Protein AF-A0A942MDD8-F1 (afdb_monomer_lite)

Secondary structure (DSSP, 8-state):
---GGG--HHHHHT--HHHHHHHHHHHHHHTTPPPPPPPPPPPP-------EEEEEETTEEESSHHHHHHHHHHHHHS--EEEESSSTT-EEEE--TT-TTS---EEEEE--HHHHHHHHHHHHHHHHHHHHHHHHHHHHHHHHHHHHHHHHHHHHHHHHHHHHHHHHHHHHHHHHHHHHHTTT-HHHHHHHHHHH-TTHHHH-HHHHHHHSTT----TTS---

Structure (mmCIF, N/CA/C/O backbone):
data_AF-A0A942MDD8-F1
#
_entry.id   AF-A0A942MDD8-F1
#
loop_
_atom_site.group_PDB
_atom_site.id
_atom_site.type_symbol
_atom_site.label_atom_id
_atom_site.label_alt_id
_atom_site.label_comp_id
_atom_site.label_asym_id
_atom_site.label_entity_id
_atom_site.label_seq_id
_atom_site.pdbx_PDB_ins_code
_atom_site.Cartn_x
_atom_site.Cartn_y
_atom_site.Cartn_z
_atom_site.occupancy
_atom_site.B_iso_or_equiv
_atom_site.auth_seq_id
_atom_site.auth_comp_id
_atom_site.auth_asym_id
_atom_site.auth_atom_id
_atom_site.pdbx_PDB_model_num
ATOM 1 N N . MET A 1 1 ? -20.076 13.898 11.721 1.00 86.38 1 MET A N 1
ATOM 2 C CA . MET A 1 1 ? -19.622 12.716 12.476 1.00 86.38 1 MET A CA 1
ATOM 3 C C . MET A 1 1 ? -18.801 13.223 13.649 1.00 86.38 1 MET A C 1
ATOM 5 O O . MET A 1 1 ? -18.149 14.246 13.471 1.00 86.38 1 MET A O 1
ATOM 9 N N . LYS A 1 2 ? -18.928 12.611 14.831 1.00 93.81 2 LYS A N 1
ATOM 10 C CA . LYS A 1 2 ? -18.093 12.948 15.994 1.00 93.81 2 LYS A CA 1
ATOM 11 C C . LYS A 1 2 ? -16.679 12.406 15.790 1.00 93.81 2 LYS A C 1
ATOM 13 O O . LYS A 1 2 ? -16.510 11.475 15.003 1.00 93.81 2 LYS A O 1
ATOM 18 N N . ARG A 1 3 ? -15.701 12.978 16.486 1.00 96.19 3 ARG A N 1
ATOM 19 C CA . ARG A 1 3 ? -14.363 12.382 16.590 1.00 96.19 3 ARG A CA 1
ATOM 20 C C . ARG A 1 3 ? -14.392 11.152 17.493 1.00 96.19 3 ARG A C 1
ATOM 22 O O . ARG A 1 3 ? -15.289 11.034 18.327 1.00 96.19 3 ARG A O 1
ATOM 29 N N . ILE A 1 4 ? -13.432 10.240 17.340 1.00 95.56 4 ILE A N 1
ATOM 30 C CA . ILE A 1 4 ? -13.425 8.977 18.105 1.00 95.56 4 ILE A CA 1
ATOM 31 C C . ILE A 1 4 ? -13.339 9.224 19.623 1.00 95.56 4 ILE A C 1
ATOM 33 O O . ILE A 1 4 ? -13.970 8.512 20.395 1.00 95.56 4 ILE A O 1
ATOM 37 N N . ASP A 1 5 ? -12.635 10.278 20.049 1.00 93.56 5 ASP A N 1
ATOM 38 C CA . ASP A 1 5 ? -12.483 10.689 21.454 1.00 93.56 5 ASP A CA 1
ATOM 39 C C . ASP A 1 5 ? -13.740 11.355 22.048 1.00 93.56 5 ASP A C 1
ATOM 41 O O . ASP A 1 5 ? -13.850 11.513 23.264 1.00 93.56 5 ASP A O 1
ATOM 45 N N . GLU A 1 6 ? -14.705 11.721 21.205 1.00 95.81 6 GLU A N 1
ATOM 46 C CA . GLU A 1 6 ? -15.988 12.321 21.588 1.00 95.81 6 GLU A CA 1
ATOM 47 C C . GLU A 1 6 ? -17.141 11.302 21.598 1.00 95.81 6 GLU A C 1
ATOM 49 O O . GLU A 1 6 ? -18.265 11.634 21.998 1.00 95.81 6 GLU A O 1
ATOM 54 N N . MET A 1 7 ? -16.896 10.085 21.107 1.00 96.81 7 MET A N 1
ATOM 55 C CA . MET A 1 7 ? -17.890 9.019 21.037 1.00 96.81 7 MET A CA 1
ATOM 56 C C . MET A 1 7 ? -17.922 8.224 22.340 1.00 96.81 7 MET A C 1
ATOM 58 O O . MET A 1 7 ? -16.893 7.912 22.935 1.00 96.81 7 MET A O 1
ATOM 62 N N . ASN A 1 8 ? -19.124 7.866 22.786 1.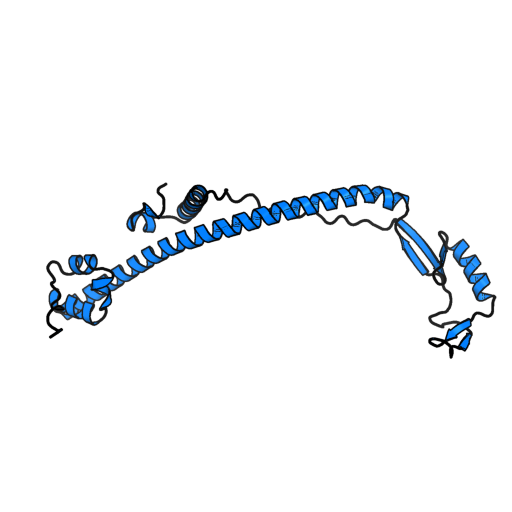00 95.44 8 ASN A N 1
ATOM 63 C CA . ASN A 1 8 ? -19.268 6.913 23.884 1.00 95.44 8 ASN A CA 1
ATOM 64 C C . ASN A 1 8 ? -19.138 5.460 23.380 1.00 95.44 8 ASN A C 1
ATOM 66 O O . ASN A 1 8 ? -19.192 5.196 22.178 1.00 95.44 8 ASN A O 1
ATOM 70 N N . LYS A 1 9 ? -19.000 4.501 24.307 1.00 94.56 9 LYS A N 1
ATOM 71 C CA . LYS A 1 9 ? -18.820 3.079 23.963 1.00 94.56 9 LYS A CA 1
ATOM 72 C C . LYS A 1 9 ? -19.954 2.531 23.080 1.00 94.56 9 LYS A C 1
ATOM 74 O O . LYS A 1 9 ? -19.681 1.795 22.142 1.00 94.56 9 LYS A O 1
ATOM 79 N N . GLU A 1 10 ? -21.207 2.907 23.336 1.00 94.81 10 GLU A N 1
ATOM 80 C CA . GLU A 1 10 ? -22.367 2.442 22.556 1.00 94.81 10 GLU A CA 1
ATOM 81 C C . GLU A 1 10 ? -22.345 2.980 21.120 1.00 94.81 10 GLU A C 1
ATOM 83 O O . GLU A 1 10 ? -22.649 2.250 20.179 1.00 94.81 10 GLU A O 1
ATOM 88 N N . GLU A 1 11 ? -21.950 4.243 20.944 1.00 96.44 11 GLU A N 1
ATOM 89 C CA . GLU A 1 11 ? -21.775 4.865 19.631 1.00 96.44 11 GLU A CA 1
ATOM 90 C C . GLU A 1 11 ? -20.652 4.186 18.840 1.00 96.44 11 GLU A C 1
ATOM 92 O O . GLU A 1 11 ? -20.813 3.963 17.643 1.00 96.44 11 GLU A O 1
ATOM 97 N N . ILE A 1 12 ? -19.541 3.832 19.498 1.00 96.62 12 ILE A N 1
ATOM 98 C CA . ILE A 1 12 ? -18.406 3.131 18.877 1.00 96.62 12 ILE A CA 1
ATOM 99 C C . ILE A 1 12 ? -18.824 1.733 18.408 1.00 96.62 12 ILE A C 1
ATOM 101 O O . ILE A 1 12 ? -18.571 1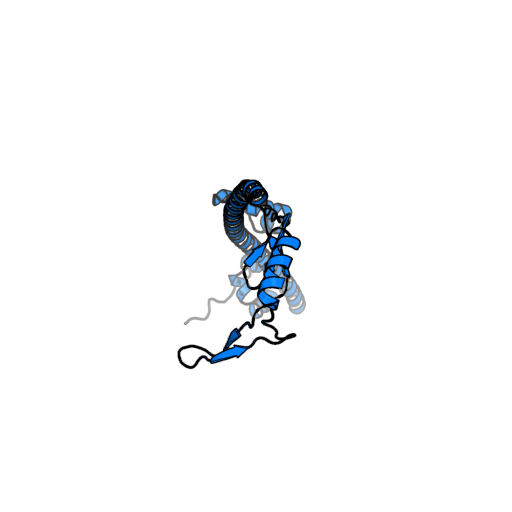.365 17.266 1.00 96.62 12 ILE A O 1
ATOM 105 N N . LEU A 1 13 ? -19.521 0.976 19.256 1.00 96.00 13 LEU A N 1
ATOM 106 C CA . LEU A 1 13 ? -19.988 -0.383 18.948 1.00 96.00 13 LEU A CA 1
ATOM 107 C C . LEU A 1 13 ? -21.047 -0.433 17.839 1.00 96.00 13 LEU A C 1
ATOM 109 O O . LEU A 1 13 ? -21.269 -1.483 17.240 1.00 96.00 13 LEU A O 1
ATOM 113 N N . ALA A 1 14 ? -21.728 0.683 17.582 1.00 96.88 14 ALA A N 1
ATOM 114 C CA . ALA A 1 14 ? -22.733 0.792 16.533 1.00 96.88 14 ALA A CA 1
ATOM 115 C C . ALA A 1 14 ? -22.145 1.134 15.150 1.00 96.88 14 ALA A C 1
ATOM 117 O O . ALA A 1 14 ? -22.899 1.129 14.173 1.00 96.88 14 ALA A O 1
ATOM 118 N N . LEU A 1 15 ? -20.844 1.441 15.062 1.00 96.56 15 LEU A N 1
ATOM 119 C CA . LEU A 1 15 ? -20.185 1.816 13.811 1.00 96.56 15 LEU A CA 1
ATOM 120 C C . LEU A 1 15 ? -20.174 0.667 12.799 1.00 96.56 15 LEU A C 1
ATOM 122 O O . LEU A 1 15 ? -19.852 -0.476 13.120 1.00 96.56 15 LEU A O 1
ATOM 126 N N . LYS A 1 16 ? -20.466 1.000 11.541 1.00 96.00 16 LYS A N 1
ATOM 127 C CA . LYS A 1 16 ? -20.289 0.114 10.381 1.00 96.00 16 LYS A CA 1
ATOM 128 C C . LYS A 1 16 ? -18.954 0.359 9.685 1.00 96.00 16 LYS A C 1
ATOM 130 O O . LYS A 1 16 ? -18.391 1.444 9.792 1.00 96.00 16 LYS A O 1
ATOM 135 N N . ASP A 1 17 ? -18.505 -0.597 8.878 1.00 94.69 17 ASP A N 1
ATOM 136 C CA . ASP A 1 17 ? -17.239 -0.521 8.131 1.00 94.69 17 ASP A CA 1
ATOM 137 C C . ASP A 1 17 ? -17.096 0.767 7.292 1.00 94.69 17 ASP A C 1
ATOM 139 O O . ASP A 1 17 ? -16.031 1.397 7.266 1.00 94.69 17 ASP A O 1
ATOM 143 N N . GLU A 1 18 ? -18.171 1.219 6.633 1.00 95.31 18 GLU A N 1
ATOM 144 C CA . GLU A 1 18 ? -18.146 2.468 5.861 1.00 95.31 18 GLU A CA 1
ATOM 145 C C . GLU A 1 18 ? -18.026 3.711 6.759 1.00 95.31 18 GLU A C 1
ATOM 147 O O . GLU A 1 18 ? -17.383 4.703 6.396 1.00 95.31 18 GLU A O 1
ATOM 152 N N . GLU A 1 19 ? -18.623 3.665 7.950 1.00 96.62 19 GLU A N 1
ATOM 153 C CA . GLU A 1 19 ? -18.547 4.739 8.939 1.00 96.62 19 GLU A CA 1
ATOM 154 C C . GLU A 1 19 ? -17.157 4.779 9.577 1.00 96.62 19 GLU A C 1
ATOM 156 O O . GLU A 1 19 ? -16.597 5.862 9.711 1.00 96.62 19 GLU A O 1
ATOM 161 N N . ILE A 1 20 ? -16.542 3.627 9.862 1.00 96.50 20 ILE A N 1
ATOM 162 C CA . ILE A 1 20 ? -15.147 3.537 10.324 1.00 96.50 20 ILE A CA 1
ATOM 163 C C . ILE A 1 20 ? -14.207 4.151 9.284 1.00 96.50 20 ILE A C 1
ATOM 165 O O . ILE A 1 20 ? -13.348 4.963 9.624 1.00 96.50 20 ILE A O 1
ATOM 169 N N . THR A 1 21 ? -14.402 3.840 8.000 1.00 95.44 21 THR A N 1
ATOM 170 C CA . THR A 1 21 ? -13.605 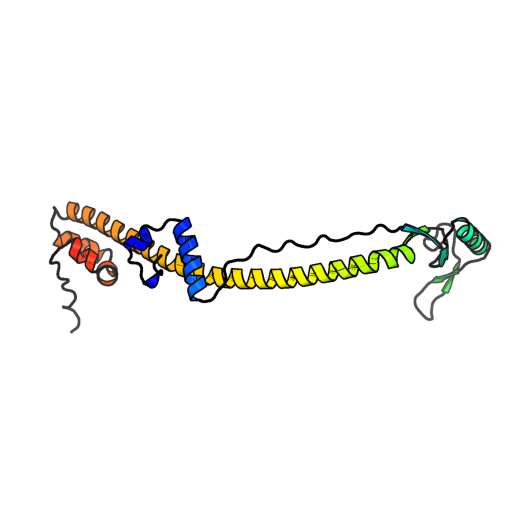4.443 6.918 1.00 95.44 21 THR A CA 1
ATOM 171 C C . THR A 1 21 ? -13.747 5.970 6.907 1.00 95.44 21 THR A C 1
ATOM 173 O O . THR A 1 21 ? -12.752 6.693 6.837 1.00 95.44 21 THR A O 1
ATOM 176 N N . THR A 1 22 ? -14.977 6.468 7.054 1.00 96.38 22 THR A N 1
ATOM 177 C CA . THR A 1 22 ? -15.272 7.910 7.120 1.00 96.38 22 THR A CA 1
ATOM 178 C C . THR A 1 22 ? -14.673 8.566 8.371 1.00 96.38 22 THR A C 1
ATOM 180 O O . THR A 1 22 ? -14.199 9.701 8.314 1.00 96.38 22 THR A O 1
ATOM 183 N N . LEU A 1 23 ? -14.663 7.860 9.501 1.00 97.62 23 LEU A N 1
ATOM 184 C CA . LEU A 1 23 ? -14.057 8.310 10.749 1.00 97.62 23 LEU A CA 1
ATOM 185 C C . LEU A 1 23 ? -12.538 8.435 10.619 1.00 97.62 23 LEU A C 1
ATOM 187 O O . LEU A 1 23 ? -11.967 9.434 11.043 1.00 97.62 23 LEU A O 1
ATOM 191 N N . ILE A 1 24 ? -11.884 7.466 9.977 1.00 97.62 24 ILE A N 1
ATOM 192 C CA . ILE A 1 24 ? -10.444 7.525 9.695 1.00 97.62 24 ILE A CA 1
ATOM 193 C C . ILE A 1 24 ? -10.123 8.735 8.812 1.00 97.62 24 ILE A C 1
ATOM 195 O O . ILE A 1 24 ? -9.158 9.449 9.083 1.00 97.62 24 ILE A O 1
ATOM 199 N N . ASP A 1 25 ? -10.934 8.999 7.784 1.00 97.38 25 ASP A N 1
ATOM 200 C CA . ASP A 1 25 ? -10.808 10.202 6.954 1.00 97.38 25 ASP A CA 1
ATOM 201 C C . ASP A 1 25 ? -10.928 11.490 7.771 1.00 97.38 25 ASP A C 1
ATOM 203 O O . ASP A 1 25 ? -10.129 12.415 7.595 1.00 97.38 25 ASP A O 1
ATOM 207 N N . LEU A 1 26 ? -11.900 11.538 8.682 1.00 97.25 26 LEU A N 1
ATOM 208 C CA . LEU A 1 26 ? -12.123 12.670 9.571 1.00 97.25 26 LEU A CA 1
ATOM 209 C C . LEU A 1 26 ? -10.919 12.907 10.494 1.00 97.25 26 LEU A C 1
ATOM 211 O O . LEU A 1 26 ? -10.416 14.028 10.550 1.00 97.25 26 LEU A O 1
ATOM 215 N N . GLU A 1 27 ? -10.425 11.874 11.181 1.00 98.00 27 GLU A N 1
ATOM 216 C CA . GLU A 1 27 ? -9.258 11.990 12.068 1.00 98.00 27 GLU A CA 1
ATOM 217 C C . GLU A 1 27 ? -7.995 12.386 11.292 1.00 98.00 27 GLU A C 1
ATOM 219 O O . GLU A 1 27 ? -7.245 13.260 11.728 1.00 98.00 27 GLU A O 1
ATOM 224 N N . CYS A 1 28 ? -7.795 11.835 10.089 1.00 97.94 28 CYS A N 1
ATOM 225 C CA . CYS A 1 28 ? -6.709 12.261 9.205 1.00 97.94 28 CYS A CA 1
ATOM 226 C C . CYS A 1 28 ? -6.805 13.759 8.882 1.00 97.94 28 CYS A C 1
ATOM 228 O O . CYS A 1 28 ? -5.798 14.464 8.943 1.00 97.94 28 CYS A O 1
ATOM 230 N N . ALA A 1 29 ? -8.005 14.261 8.577 1.00 97.12 29 ALA A N 1
ATOM 231 C CA . ALA A 1 29 ? -8.220 15.674 8.284 1.00 97.12 29 ALA A CA 1
ATOM 232 C C . ALA A 1 29 ? -7.920 16.576 9.496 1.00 97.12 29 ALA A C 1
ATOM 234 O O . ALA A 1 29 ? -7.302 17.628 9.321 1.00 97.12 29 ALA A O 1
ATOM 235 N N . TYR A 1 30 ? -8.284 16.160 10.715 1.00 97.06 30 TYR A N 1
ATOM 236 C CA . TYR A 1 30 ? -7.921 16.874 11.949 1.00 97.06 30 TYR A CA 1
ATOM 237 C C . TYR A 1 30 ? -6.407 16.890 12.204 1.00 97.06 30 TYR A C 1
ATOM 239 O O . TYR A 1 30 ? -5.881 17.900 12.673 1.00 97.06 30 TYR A O 1
ATOM 247 N N . GLU A 1 31 ? -5.689 15.823 11.841 1.00 96.94 31 GLU A N 1
ATOM 248 C CA . GLU A 1 31 ? -4.219 15.771 11.886 1.00 96.94 31 GLU A CA 1
ATOM 249 C C . GLU A 1 31 ? -3.544 16.510 10.701 1.00 96.94 31 GLU A C 1
ATOM 251 O O . GLU A 1 31 ? -2.315 16.566 10.615 1.00 96.94 31 GLU A O 1
ATOM 256 N N . GLY A 1 32 ? -4.314 17.106 9.780 1.00 97.38 32 GLY A N 1
ATOM 257 C CA . GLY A 1 32 ? -3.794 17.814 8.603 1.00 97.38 32 GLY A CA 1
ATOM 258 C C . GLY A 1 32 ? -3.250 16.891 7.504 1.00 97.38 32 GLY A C 1
ATOM 259 O O . GLY A 1 32 ? -2.491 17.330 6.637 1.00 97.38 32 GLY A O 1
ATOM 260 N N . ILE A 1 33 ? -3.617 15.610 7.533 1.00 98.00 33 ILE A N 1
ATOM 261 C CA . ILE A 1 33 ? -3.244 14.608 6.536 1.00 98.00 33 ILE A CA 1
ATOM 262 C C . ILE A 1 33 ? -4.293 14.638 5.411 1.00 98.00 33 ILE A C 1
ATOM 264 O O . ILE A 1 33 ? -5.487 14.503 5.683 1.00 98.00 33 ILE A O 1
ATOM 268 N N . PRO A 1 34 ? -3.890 14.810 4.139 1.00 96.38 34 PRO A N 1
ATOM 269 C CA . PRO A 1 34 ? -4.838 14.880 3.031 1.00 96.38 34 PRO A CA 1
ATOM 270 C C . PRO A 1 34 ? -5.572 13.548 2.805 1.00 96.38 34 PRO A C 1
ATOM 272 O O . PRO A 1 34 ? -5.150 12.480 3.263 1.00 96.38 34 PRO A O 1
ATOM 275 N N . LEU A 1 35 ? -6.663 13.610 2.036 1.00 95.06 35 LEU A N 1
ATOM 276 C CA . LEU A 1 35 ? -7.290 12.412 1.477 1.00 95.06 35 LEU A CA 1
ATOM 277 C C . LEU A 1 35 ? -6.272 11.630 0.643 1.00 95.06 35 LEU A C 1
ATOM 279 O O . LEU A 1 35 ? -5.376 12.220 0.032 1.00 95.06 35 LEU A O 1
ATOM 283 N N . LEU A 1 36 ? -6.413 10.304 0.629 1.00 92.88 36 LEU A N 1
ATOM 284 C CA . LEU A 1 36 ? -5.531 9.454 -0.160 1.00 92.88 36 LEU A CA 1
ATOM 285 C C . LEU A 1 36 ? -5.737 9.776 -1.653 1.00 92.88 36 LEU A C 1
ATOM 287 O O . LEU A 1 36 ? -6.857 9.626 -2.142 1.00 92.88 36 LEU A O 1
ATOM 291 N N . PRO A 1 37 ? -4.702 10.243 -2.375 1.00 90.94 37 PRO A N 1
ATOM 292 C CA . PRO A 1 37 ? -4.819 10.476 -3.808 1.00 90.94 37 PRO A CA 1
ATOM 293 C C . PRO A 1 37 ? -4.882 9.145 -4.564 1.00 90.94 37 PRO A C 1
ATOM 295 O O . PRO A 1 37 ? -4.534 8.098 -4.023 1.00 90.94 37 PRO A O 1
ATOM 298 N N . ASP A 1 38 ? -5.260 9.185 -5.840 1.00 93.94 38 ASP A N 1
ATOM 299 C CA . ASP A 1 38 ? -5.215 7.995 -6.689 1.00 93.94 38 ASP A CA 1
ATOM 300 C C . ASP A 1 38 ? -3.792 7.431 -6.785 1.00 93.94 38 ASP A C 1
ATOM 302 O O . ASP A 1 38 ? -2.808 8.172 -6.907 1.00 93.94 38 ASP A O 1
ATOM 306 N N . CYS A 1 39 ? -3.685 6.101 -6.772 1.00 92.06 39 CYS A N 1
ATOM 307 C CA . CYS A 1 39 ? -2.406 5.431 -6.962 1.00 92.06 39 CYS A CA 1
ATOM 308 C C . CYS A 1 39 ? -1.852 5.787 -8.355 1.00 92.06 39 CYS A C 1
ATOM 310 O O . CYS A 1 39 ? -2.528 5.554 -9.365 1.00 92.06 39 CYS A O 1
ATOM 312 N N . PRO A 1 40 ? -0.638 6.360 -8.450 1.00 93.75 40 PRO A N 1
ATOM 313 C CA . PRO A 1 40 ? -0.107 6.796 -9.730 1.00 93.75 40 PRO A CA 1
ATOM 314 C C . PRO A 1 40 ? 0.157 5.599 -10.647 1.00 93.75 40 PRO A C 1
ATOM 316 O O . PRO A 1 40 ? 0.629 4.548 -10.217 1.00 93.75 40 PRO A O 1
ATOM 319 N N . SER A 1 41 ? -0.116 5.776 -11.938 1.00 93.25 41 SER A N 1
ATOM 320 C CA . SER A 1 41 ? 0.144 4.756 -12.956 1.00 93.25 41 SER A CA 1
ATOM 321 C C . SER A 1 41 ? 1.591 4.819 -13.430 1.00 93.25 41 SER A C 1
ATOM 323 O O . SER A 1 41 ? 2.089 5.893 -13.772 1.00 93.25 41 SER A O 1
ATOM 325 N N . LYS A 1 42 ? 2.260 3.664 -13.462 1.00 92.50 42 LYS A N 1
ATOM 326 C CA . LYS A 1 42 ? 3.639 3.560 -13.941 1.00 92.50 42 LYS A CA 1
ATOM 327 C C . LYS A 1 42 ? 3.695 3.831 -15.454 1.00 92.50 42 LYS A C 1
ATOM 329 O O . LYS A 1 42 ? 2.937 3.191 -16.183 1.00 92.50 42 LYS A O 1
ATOM 334 N N . PRO A 1 43 ? 4.584 4.720 -15.933 1.00 91.00 43 PRO A N 1
ATOM 335 C CA . PRO A 1 43 ? 4.794 4.932 -17.361 1.00 91.00 43 PRO A CA 1
ATOM 336 C C . PRO A 1 43 ? 5.245 3.650 -18.067 1.00 91.00 43 PRO A C 1
ATOM 338 O O . PRO A 1 43 ? 5.972 2.831 -17.494 1.00 91.00 43 PRO A O 1
ATOM 341 N N . GLU A 1 44 ? 4.827 3.485 -19.318 1.00 86.12 44 GLU A N 1
ATOM 342 C CA . GLU A 1 44 ? 5.245 2.355 -20.140 1.00 86.12 44 GLU A CA 1
ATOM 343 C C . GLU A 1 44 ? 6.716 2.471 -20.548 1.00 86.12 44 GLU A C 1
ATOM 345 O O . GLU A 1 44 ? 7.245 3.550 -20.826 1.00 86.12 44 GLU A O 1
ATOM 350 N N . VAL A 1 45 ? 7.397 1.327 -20.606 1.00 78.94 45 VAL A N 1
ATOM 351 C CA . VAL A 1 45 ? 8.760 1.274 -21.132 1.00 78.94 45 VAL A CA 1
ATOM 352 C C . VAL A 1 45 ? 8.685 1.301 -22.652 1.00 78.94 45 VAL A C 1
ATOM 354 O O . VAL A 1 45 ? 8.215 0.349 -23.272 1.00 78.94 45 VAL A O 1
ATOM 357 N N . ILE A 1 46 ? 9.182 2.381 -23.248 1.00 81.94 46 ILE A N 1
ATOM 358 C CA . ILE A 1 46 ? 9.296 2.493 -24.699 1.00 81.94 46 ILE A CA 1
ATOM 359 C C . ILE A 1 46 ? 10.467 1.621 -25.164 1.00 81.94 46 ILE A C 1
ATOM 361 O O . ILE A 1 46 ? 11.614 1.837 -24.769 1.00 81.94 46 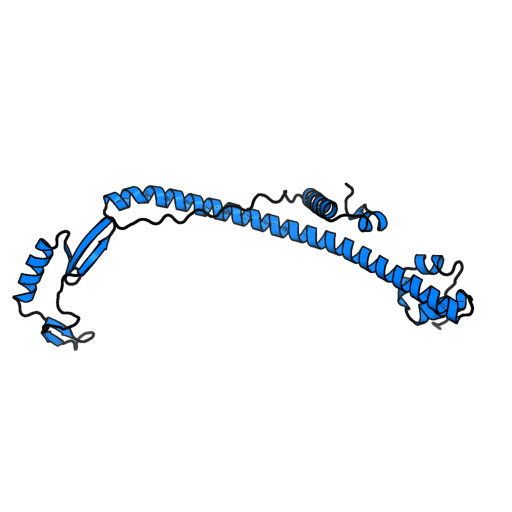ILE A O 1
ATOM 365 N N . ASN A 1 47 ? 10.173 0.632 -26.008 1.00 81.31 47 ASN A N 1
ATOM 366 C CA . ASN A 1 47 ? 11.174 -0.203 -26.664 1.00 81.31 47 ASN A CA 1
ATOM 367 C C . ASN A 1 47 ? 11.266 0.173 -28.141 1.00 81.31 47 ASN A C 1
ATOM 369 O O . ASN A 1 47 ? 10.252 0.242 -28.834 1.00 81.31 47 ASN A O 1
ATOM 373 N N . HIS A 1 48 ? 12.487 0.358 -28.636 1.00 86.44 48 HIS A N 1
ATOM 374 C CA . HIS A 1 48 ? 12.734 0.638 -30.046 1.00 86.44 48 HIS A CA 1
ATOM 375 C C . HIS A 1 48 ? 13.365 -0.565 -30.734 1.00 86.44 48 HIS A C 1
ATOM 377 O O . HIS A 1 48 ? 14.210 -1.263 -30.172 1.00 86.44 48 HIS A O 1
ATOM 383 N N . GLU A 1 49 ? 12.979 -0.788 -31.985 1.00 89.38 49 GLU A N 1
ATOM 384 C CA . GLU A 1 49 ? 13.634 -1.777 -32.827 1.00 89.38 49 GLU A CA 1
ATOM 385 C C . GLU A 1 49 ? 14.847 -1.171 -33.532 1.00 89.38 49 GLU A C 1
ATOM 387 O O . GLU A 1 49 ? 14.833 -0.023 -33.983 1.00 89.38 49 GLU A O 1
ATOM 392 N N . LYS A 1 50 ? 15.906 -1.975 -33.627 1.00 92.75 50 LYS A N 1
ATOM 393 C CA . LYS A 1 50 ? 17.122 -1.637 -34.363 1.00 92.75 50 LYS A CA 1
ATOM 394 C C . LYS A 1 50 ? 16.863 -1.737 -35.866 1.00 92.75 50 LYS A C 1
ATOM 396 O O . LYS A 1 50 ? 16.474 -2.801 -36.347 1.00 92.75 50 LYS A O 1
ATOM 401 N N . ASP A 1 51 ? 17.120 -0.655 -36.588 1.00 94.06 51 ASP A N 1
ATOM 402 C CA . ASP A 1 51 ? 16.776 -0.460 -38.000 1.00 94.06 51 ASP A CA 1
ATOM 403 C C . ASP A 1 51 ? 17.959 -0.645 -38.961 1.00 94.06 51 ASP A C 1
ATOM 405 O O . ASP A 1 51 ? 17.762 -0.768 -40.167 1.00 94.06 51 ASP A O 1
ATOM 409 N N . LEU A 1 52 ? 19.188 -0.703 -38.443 1.00 94.94 52 LEU A N 1
ATOM 410 C CA . LEU A 1 52 ? 20.398 -0.836 -39.245 1.00 94.94 52 LEU A CA 1
ATOM 411 C C . LEU A 1 52 ? 21.025 -2.219 -39.065 1.00 94.94 52 LEU A C 1
ATOM 413 O O . LEU A 1 52 ? 21.342 -2.620 -37.948 1.00 94.94 52 LEU A O 1
ATOM 417 N N . ALA A 1 53 ? 21.257 -2.938 -40.160 1.00 95.94 53 ALA A N 1
ATOM 418 C CA . ALA A 1 53 ? 22.111 -4.122 -40.164 1.00 95.94 53 ALA A CA 1
ATOM 419 C C . ALA A 1 53 ? 23.514 -3.739 -40.652 1.00 95.94 53 ALA A C 1
ATOM 421 O O . ALA A 1 53 ? 23.649 -3.019 -41.637 1.00 95.94 53 ALA A O 1
ATOM 422 N N . ALA A 1 54 ? 24.545 -4.236 -39.976 1.00 96.94 54 ALA A N 1
ATOM 423 C CA . ALA A 1 54 ? 25.927 -4.135 -40.418 1.00 96.94 54 ALA A CA 1
ATOM 424 C C . ALA A 1 54 ? 26.595 -5.512 -40.384 1.00 96.94 54 ALA A C 1
ATOM 426 O O . ALA A 1 54 ? 26.221 -6.393 -39.603 1.00 96.94 54 ALA A O 1
ATOM 427 N N . TYR A 1 55 ? 27.584 -5.678 -41.247 1.00 97.50 55 TYR A N 1
ATOM 428 C CA . TYR A 1 55 ? 28.347 -6.896 -41.453 1.00 97.50 55 TYR A CA 1
ATOM 429 C C . TYR A 1 55 ? 29.707 -6.724 -40.782 1.00 97.50 55 TYR A C 1
ATOM 431 O O . TYR A 1 55 ? 30.465 -5.827 -41.137 1.00 97.50 55 TYR A O 1
ATOM 439 N N . GLU A 1 56 ? 29.982 -7.535 -39.771 1.00 95.69 56 GLU A N 1
ATOM 440 C CA . GLU A 1 56 ? 31.179 -7.471 -38.944 1.00 95.69 56 GLU A CA 1
ATOM 441 C C . GLU A 1 56 ? 32.230 -8.469 -39.436 1.00 95.69 56 GLU A C 1
ATOM 443 O O . GLU A 1 56 ? 31.911 -9.636 -39.660 1.00 95.69 56 GLU A O 1
ATOM 448 N N . ILE A 1 57 ? 33.484 -8.027 -39.539 1.00 93.44 57 ILE A N 1
ATOM 449 C CA . ILE A 1 57 ? 34.662 -8.887 -39.686 1.00 93.44 57 ILE A CA 1
ATOM 450 C C . ILE A 1 57 ? 35.708 -8.422 -38.678 1.00 93.44 57 ILE A C 1
ATOM 452 O O . ILE A 1 57 ? 36.224 -7.312 -38.789 1.00 93.44 57 ILE A O 1
ATOM 456 N N . ALA A 1 58 ? 36.039 -9.278 -37.708 1.00 85.94 58 ALA A N 1
ATOM 457 C CA . ALA A 1 58 ? 37.104 -9.033 -36.729 1.00 85.94 58 ALA A CA 1
ATOM 458 C C . ALA A 1 58 ? 37.025 -7.643 -36.046 1.00 85.94 58 ALA A C 1
ATOM 460 O O . ALA A 1 58 ? 38.040 -6.971 -35.874 1.00 85.94 58 ALA A O 1
ATOM 461 N N . GLY A 1 59 ? 35.815 -7.196 -35.681 1.00 87.75 59 GLY A N 1
ATOM 462 C CA . GLY A 1 59 ? 35.567 -5.901 -35.034 1.00 87.75 59 GLY A CA 1
ATOM 463 C C . GLY A 1 59 ? 35.410 -4.696 -35.974 1.00 87.75 59 GLY A C 1
ATOM 464 O O . GLY A 1 59 ? 35.096 -3.603 -35.501 1.00 87.75 59 GLY A O 1
ATOM 465 N N . TYR A 1 60 ? 35.580 -4.873 -37.287 1.00 93.00 60 TYR A N 1
ATOM 466 C CA . TYR A 1 60 ? 35.275 -3.860 -38.302 1.00 93.00 60 TYR A CA 1
ATOM 467 C C . TYR A 1 60 ? 33.877 -4.074 -38.873 1.00 93.00 60 TYR A C 1
ATOM 469 O O . TYR A 1 60 ? 33.480 -5.212 -39.106 1.00 93.00 60 TYR A O 1
ATOM 477 N N . TYR A 1 61 ? 33.148 -2.989 -39.135 1.00 95.88 61 TYR A N 1
ATOM 478 C CA . TYR A 1 61 ? 31.758 -3.035 -39.590 1.00 95.88 61 TYR A CA 1
ATOM 479 C C . TYR A 1 61 ? 31.599 -2.428 -40.981 1.00 95.88 61 TYR A C 1
ATOM 481 O O . TYR A 1 61 ? 32.131 -1.356 -41.265 1.00 95.88 61 TYR A O 1
ATOM 489 N N . PHE A 1 62 ? 30.793 -3.085 -41.806 1.00 96.31 62 PHE A N 1
ATOM 490 C CA . PHE A 1 62 ? 30.448 -2.672 -43.162 1.00 96.31 62 PHE A CA 1
ATOM 491 C C . PHE A 1 62 ? 28.928 -2.589 -43.301 1.00 96.31 62 PHE A C 1
ATOM 493 O O . PHE A 1 62 ? 28.202 -3.369 -42.684 1.00 96.31 62 PHE A O 1
ATOM 500 N N . LEU A 1 63 ? 28.423 -1.656 -44.107 1.00 95.19 63 LEU A N 1
ATOM 501 C CA . LEU A 1 63 ? 26.975 -1.500 -44.302 1.00 95.19 63 LEU A CA 1
ATOM 502 C C . LEU A 1 63 ? 26.418 -2.472 -45.343 1.00 95.19 63 LEU A C 1
ATOM 504 O O . LEU A 1 63 ? 25.218 -2.740 -45.364 1.00 95.19 63 LEU A O 1
ATOM 508 N N . THR A 1 64 ? 27.286 -3.035 -46.181 1.00 95.62 64 THR A N 1
ATOM 509 C CA . THR A 1 64 ? 26.911 -4.016 -47.195 1.00 95.62 64 THR A CA 1
ATOM 510 C C . THR A 1 64 ? 27.704 -5.307 -47.030 1.00 95.62 64 THR A C 1
ATOM 512 O O . THR A 1 64 ? 28.863 -5.307 -46.608 1.00 95.62 64 THR A O 1
ATOM 515 N N . SER A 1 65 ? 27.076 -6.430 -47.379 1.00 94.56 65 SER A N 1
ATOM 516 C CA . SER A 1 65 ? 27.744 -7.733 -47.364 1.00 94.56 65 SER A CA 1
ATOM 517 C C . SER A 1 65 ? 28.838 -7.823 -48.428 1.00 94.56 65 SER A C 1
ATOM 519 O O . SER A 1 65 ? 29.805 -8.552 -48.239 1.00 94.56 65 SER A O 1
ATOM 521 N N . GLU A 1 66 ? 28.709 -7.071 -49.525 1.00 96.00 66 GLU A N 1
ATOM 522 C CA . GLU A 1 66 ? 29.688 -7.027 -50.612 1.00 96.00 66 GLU A CA 1
ATOM 523 C C . GLU A 1 66 ? 31.003 -6.371 -50.169 1.00 96.00 66 GLU A C 1
ATOM 525 O O . GLU A 1 66 ? 32.078 -6.913 -50.420 1.00 96.00 66 GLU A O 1
ATOM 530 N N . GLU A 1 67 ? 30.940 -5.228 -49.479 1.00 95.81 67 GLU A N 1
ATOM 531 C CA . GLU A 1 67 ? 32.129 -4.562 -48.929 1.00 95.81 67 GLU A CA 1
ATOM 532 C C . GLU A 1 67 ? 32.832 -5.439 -47.894 1.00 95.81 67 GLU A C 1
ATOM 534 O O . GLU A 1 67 ? 34.055 -5.581 -47.936 1.00 95.81 67 GLU A O 1
ATOM 539 N N . ALA A 1 68 ? 32.056 -6.083 -47.017 1.00 96.56 68 ALA A N 1
ATOM 540 C CA . ALA A 1 68 ? 32.588 -7.056 -46.075 1.00 96.56 68 ALA A CA 1
ATOM 541 C C . ALA A 1 68 ? 33.260 -8.226 -46.817 1.00 96.56 68 ALA A C 1
ATOM 543 O O . ALA A 1 68 ? 34.390 -8.589 -46.503 1.00 96.56 68 ALA A O 1
ATOM 544 N N . GLY A 1 69 ? 32.612 -8.772 -47.851 1.00 96.25 69 GLY A N 1
ATOM 545 C CA . GLY A 1 69 ? 33.143 -9.862 -48.674 1.00 96.25 69 GLY A CA 1
ATOM 546 C C . GLY A 1 69 ? 34.507 -9.539 -49.279 1.00 96.25 69 GLY A C 1
ATOM 547 O O . GLY A 1 69 ? 35.441 -10.317 -49.116 1.00 96.25 69 GLY A O 1
ATOM 548 N N . LYS A 1 70 ? 34.661 -8.348 -49.868 1.00 95.94 70 LYS A N 1
ATOM 549 C CA . LYS A 1 70 ? 35.941 -7.888 -50.438 1.00 95.94 70 LYS A CA 1
ATOM 550 C C . LYS A 1 70 ? 37.062 -7.855 -49.399 1.00 95.94 70 LYS A C 1
ATOM 552 O O . LYS A 1 70 ? 38.189 -8.243 -49.691 1.00 95.94 70 LYS A O 1
ATOM 557 N N . VAL A 1 71 ? 36.767 -7.398 -48.183 1.00 94.75 71 VAL A N 1
ATOM 558 C CA . VAL A 1 71 ? 37.757 -7.362 -47.096 1.00 94.75 71 VAL A CA 1
ATOM 559 C C . VAL A 1 71 ? 38.067 -8.769 -46.590 1.00 94.75 71 VAL A C 1
ATOM 561 O O . VAL A 1 71 ? 39.235 -9.090 -46.372 1.00 94.75 71 VAL A O 1
ATOM 564 N N . LEU A 1 72 ? 37.052 -9.624 -46.450 1.00 94.00 72 LEU A N 1
ATOM 565 C CA . LEU A 1 72 ? 37.235 -11.013 -46.039 1.00 94.00 72 LEU A CA 1
ATOM 566 C C . LEU A 1 72 ? 38.128 -11.777 -47.023 1.00 94.00 72 LEU A C 1
ATOM 568 O O . LEU A 1 72 ? 39.045 -12.463 -46.584 1.00 94.00 72 LEU A O 1
ATOM 572 N N . GLU A 1 73 ? 37.902 -11.622 -48.328 1.00 93.88 73 GLU A N 1
ATOM 573 C CA . GLU A 1 73 ? 38.709 -12.254 -49.377 1.00 93.88 73 GLU A CA 1
ATOM 574 C C . GLU A 1 73 ? 40.185 -11.854 -49.276 1.00 93.88 73 GLU A C 1
ATOM 576 O O . GLU A 1 73 ? 41.069 -12.710 -49.328 1.00 93.88 73 GLU A O 1
ATOM 581 N N . VAL A 1 74 ? 40.467 -10.564 -49.062 1.00 92.94 74 VAL A N 1
ATOM 582 C CA . VAL A 1 74 ? 41.842 -10.077 -48.878 1.00 92.94 74 VAL A CA 1
ATOM 583 C C . VAL A 1 74 ? 42.470 -10.694 -47.630 1.00 92.94 74 VAL A C 1
ATOM 585 O O . VAL A 1 74 ? 43.599 -11.179 -47.695 1.00 92.94 74 VAL A O 1
ATOM 588 N N . ILE A 1 75 ? 41.739 -10.729 -46.514 1.00 90.12 75 ILE A N 1
ATOM 589 C CA . ILE A 1 75 ? 42.220 -11.331 -45.265 1.00 90.12 75 ILE A CA 1
ATOM 590 C C . ILE A 1 75 ? 42.510 -12.826 -45.460 1.00 90.12 75 ILE A C 1
ATOM 592 O O . ILE A 1 75 ? 43.557 -13.299 -45.030 1.00 90.12 75 ILE A O 1
ATOM 596 N N . GLN A 1 76 ? 41.628 -13.559 -46.140 1.00 88.06 76 GLN A N 1
ATOM 597 C CA . GLN A 1 76 ? 41.787 -14.993 -46.405 1.00 88.06 76 GLN A CA 1
ATOM 598 C C . GLN A 1 76 ? 42.904 -15.301 -47.411 1.00 88.06 76 GLN A C 1
ATOM 600 O O . GLN A 1 76 ? 43.487 -16.381 -47.364 1.00 88.06 76 GLN A O 1
ATOM 605 N N . SER A 1 77 ? 43.240 -14.360 -48.298 1.00 90.00 77 SER A N 1
ATOM 606 C CA . SER A 1 77 ? 44.357 -14.508 -49.241 1.00 90.00 77 SER A CA 1
ATOM 607 C C . SER A 1 77 ? 45.742 -14.358 -48.596 1.00 90.00 77 SER A C 1
ATOM 609 O O . SER A 1 77 ? 46.752 -14.688 -49.221 1.00 90.00 77 SER A O 1
ATOM 611 N N . ALA A 1 78 ? 45.802 -13.857 -47.359 1.00 88.81 78 ALA A N 1
ATOM 612 C CA . ALA A 1 78 ? 47.035 -13.605 -46.630 1.00 88.81 78 ALA A CA 1
ATOM 613 C C . ALA A 1 78 ? 47.281 -14.645 -45.528 1.00 88.81 78 ALA A C 1
ATOM 615 O O . ALA A 1 78 ? 46.362 -15.169 -44.899 1.00 88.81 78 ALA A O 1
ATOM 616 N N . ASP A 1 79 ? 48.557 -14.875 -45.220 1.00 88.31 79 ASP A N 1
ATOM 617 C CA . ASP A 1 79 ? 48.944 -15.626 -44.031 1.00 88.31 79 ASP A CA 1
ATOM 618 C C . ASP A 1 79 ? 48.651 -14.790 -42.775 1.00 88.31 79 ASP A C 1
ATOM 620 O O . ASP A 1 79 ? 49.409 -13.886 -42.417 1.00 88.31 79 ASP A O 1
ATOM 624 N N . THR A 1 80 ? 47.536 -15.088 -42.106 1.00 88.00 80 THR A N 1
ATOM 625 C CA . THR A 1 80 ? 47.097 -14.381 -40.898 1.00 88.00 80 THR A CA 1
ATOM 626 C C . THR A 1 80 ? 47.526 -15.089 -39.615 1.00 88.00 80 THR A C 1
ATOM 628 O O . THR A 1 80 ? 47.555 -16.319 -39.520 1.00 88.00 80 THR A O 1
ATOM 631 N N . TYR A 1 81 ? 47.875 -14.290 -38.605 1.00 89.44 81 TYR A N 1
ATOM 632 C CA . TYR A 1 81 ? 48.348 -14.755 -37.305 1.00 89.44 81 TYR A CA 1
ATOM 633 C C . TYR A 1 81 ? 47.624 -13.997 -36.195 1.00 89.44 81 TYR A C 1
ATOM 635 O O . TYR A 1 81 ? 47.363 -12.801 -36.323 1.00 89.44 81 TYR A O 1
ATOM 643 N N . ILE A 1 82 ? 47.345 -14.679 -35.090 1.00 87.56 82 ILE A N 1
ATOM 644 C CA . ILE A 1 82 ? 46.897 -14.060 -33.843 1.00 87.56 82 ILE A CA 1
ATOM 645 C C . ILE A 1 82 ? 48.009 -14.104 -32.804 1.00 87.56 82 ILE A C 1
ATOM 647 O O . ILE A 1 82 ? 48.887 -14.969 -32.837 1.00 87.56 82 ILE A O 1
ATOM 651 N N . LYS A 1 83 ? 47.936 -13.172 -31.855 1.00 88.50 83 LYS A N 1
ATOM 652 C CA . LYS A 1 83 ? 48.715 -13.237 -30.624 1.00 88.50 83 LYS A CA 1
ATOM 653 C C . LYS A 1 83 ? 48.188 -14.391 -29.765 1.00 88.50 83 LYS A C 1
ATOM 655 O O . LYS A 1 83 ? 46.998 -14.427 -29.464 1.00 88.50 83 LYS A O 1
ATOM 660 N N . ASP A 1 84 ? 49.073 -15.296 -29.370 1.00 85.19 84 ASP A N 1
ATOM 661 C CA . ASP A 1 84 ? 48.795 -16.401 -28.454 1.00 85.19 84 ASP A CA 1
ATOM 662 C C . ASP A 1 84 ? 49.621 -16.209 -27.176 1.00 85.19 84 ASP A C 1
ATOM 664 O O . ASP A 1 84 ? 50.851 -16.183 -27.228 1.00 85.19 84 ASP A O 1
ATOM 668 N N . GLY A 1 85 ? 48.946 -15.999 -26.044 1.00 81.56 85 GLY A N 1
ATOM 669 C CA . GLY A 1 85 ? 49.563 -15.656 -24.757 1.00 81.56 85 GLY A CA 1
ATOM 670 C C . GLY A 1 85 ? 49.306 -14.217 -24.286 1.00 81.56 85 GLY A C 1
ATOM 671 O O . GLY A 1 85 ? 48.907 -13.329 -25.048 1.00 81.56 85 GLY A O 1
ATOM 672 N N . TRP A 1 86 ? 49.535 -13.984 -22.993 1.00 76.94 86 TRP A N 1
ATOM 673 C CA . TRP A 1 86 ? 49.318 -12.700 -22.326 1.00 76.94 86 TRP A CA 1
ATOM 674 C C . TRP A 1 86 ? 50.673 -12.083 -21.960 1.00 76.94 86 TRP A C 1
ATOM 676 O O . TRP A 1 86 ? 51.328 -12.568 -21.049 1.00 76.94 86 TRP A O 1
ATOM 686 N N . ASN A 1 87 ? 51.020 -10.959 -22.603 1.00 77.50 87 ASN A N 1
ATOM 687 C CA . ASN A 1 87 ? 52.245 -10.149 -22.402 1.00 77.50 87 ASN A CA 1
ATOM 688 C C . ASN A 1 87 ? 53.465 -10.551 -23.260 1.00 77.50 87 ASN A C 1
ATOM 690 O O . ASN A 1 87 ? 53.281 -10.800 -24.455 1.00 77.50 87 ASN A O 1
ATOM 694 N N . ASP A 1 88 ? 54.677 -10.456 -22.695 1.00 79.69 88 ASP A N 1
ATOM 695 C CA . ASP A 1 88 ? 55.979 -10.436 -23.390 1.00 79.69 88 ASP A CA 1
ATOM 696 C C . ASP A 1 88 ? 56.450 -11.816 -23.884 1.00 79.69 88 ASP A C 1
ATOM 698 O O . ASP A 1 88 ? 57.378 -11.906 -24.685 1.00 79.69 88 ASP A O 1
ATOM 702 N N . ASP A 1 89 ? 55.805 -12.893 -23.436 1.00 82.50 89 ASP A N 1
ATOM 703 C CA . ASP A 1 89 ? 56.031 -14.277 -23.867 1.00 82.50 89 ASP A CA 1
ATOM 704 C C . ASP A 1 89 ? 55.102 -14.710 -25.014 1.00 82.50 89 ASP A C 1
ATOM 706 O O . ASP A 1 89 ? 55.134 -15.865 -25.448 1.00 82.50 89 ASP A O 1
ATOM 710 N N . ALA A 1 90 ? 54.275 -13.791 -25.516 1.00 87.00 90 ALA A N 1
ATOM 711 C CA . ALA A 1 90 ? 53.294 -14.112 -26.532 1.00 87.00 90 ALA A CA 1
ATOM 712 C C . ALA A 1 90 ? 53.932 -14.498 -27.869 1.00 87.00 90 ALA A C 1
ATOM 714 O O . ALA A 1 90 ? 54.866 -13.863 -28.365 1.00 87.00 90 ALA A O 1
ATOM 715 N N . GLN A 1 91 ? 53.355 -15.518 -28.492 1.00 88.62 91 GLN A N 1
ATOM 716 C CA . GLN A 1 91 ? 53.793 -16.048 -29.774 1.00 88.62 91 GLN A CA 1
ATOM 717 C C . GLN A 1 91 ? 52.787 -15.706 -30.870 1.00 88.62 91 GLN A C 1
ATOM 719 O O . GLN A 1 91 ? 51.605 -15.475 -30.613 1.00 88.62 91 GLN A O 1
ATOM 724 N N . LEU A 1 92 ? 53.256 -15.679 -32.118 1.00 89.69 92 LEU A N 1
ATOM 725 C CA . LEU A 1 92 ? 52.365 -15.607 -33.269 1.00 89.69 92 LEU A CA 1
ATOM 726 C C . LEU A 1 92 ? 51.882 -17.010 -33.619 1.00 89.69 92 LEU A C 1
ATOM 728 O O . LEU A 1 92 ? 52.669 -17.879 -33.997 1.00 89.69 92 LEU A O 1
ATOM 732 N N . LYS A 1 93 ? 50.571 -17.211 -33.544 1.00 89.38 93 LYS A N 1
ATOM 733 C CA . LYS A 1 93 ? 49.912 -18.441 -33.968 1.00 89.38 93 LYS A CA 1
ATOM 734 C C . LYS A 1 93 ? 49.210 -18.206 -35.295 1.00 89.38 93 LYS A C 1
ATOM 736 O O . LYS A 1 93 ? 48.344 -17.340 -35.389 1.00 89.38 93 LYS A O 1
ATOM 741 N N . LYS A 1 94 ? 49.573 -18.990 -36.314 1.00 89.25 94 LYS A N 1
ATOM 742 C CA . LYS A 1 94 ? 48.907 -18.947 -37.622 1.00 89.25 94 LYS A CA 1
ATOM 743 C C . LYS A 1 94 ? 47.449 -19.376 -37.468 1.00 89.25 94 LYS A C 1
ATOM 745 O O . LYS A 1 94 ? 47.193 -20.426 -36.875 1.00 89.25 94 LYS A O 1
ATOM 750 N N . ILE A 1 95 ? 46.530 -18.578 -38.002 1.00 89.44 95 ILE A N 1
ATOM 751 C CA . ILE A 1 95 ? 45.100 -18.896 -38.027 1.00 89.44 95 ILE A CA 1
ATOM 752 C C . ILE A 1 95 ? 44.874 -20.030 -39.027 1.00 89.44 95 ILE A C 1
ATOM 754 O O . ILE A 1 95 ? 45.433 -20.019 -40.126 1.00 89.44 95 ILE A O 1
ATOM 758 N N . LYS A 1 96 ? 44.066 -21.016 -38.643 1.00 86.62 96 LYS A N 1
ATOM 759 C CA . LYS A 1 96 ? 43.634 -22.111 -39.515 1.00 86.62 96 LYS A CA 1
ATOM 760 C C . LYS A 1 96 ? 42.138 -22.031 -39.788 1.00 86.62 96 LYS A C 1
ATOM 762 O O . LYS A 1 96 ? 41.370 -21.511 -38.977 1.00 86.62 96 LYS A O 1
ATOM 767 N N . ASP A 1 97 ? 41.726 -22.604 -40.911 1.00 81.62 97 ASP A N 1
ATOM 768 C CA . ASP A 1 97 ? 40.310 -22.763 -41.228 1.00 81.62 97 ASP A CA 1
ATOM 769 C C . ASP A 1 97 ? 39.603 -23.555 -40.121 1.00 81.62 97 ASP A C 1
ATOM 771 O O . ASP A 1 97 ? 40.062 -24.620 -39.701 1.00 81.62 97 ASP A O 1
ATOM 775 N N . GLY A 1 98 ? 38.486 -23.013 -39.635 1.00 80.06 98 GLY A N 1
ATOM 776 C CA . GLY A 1 98 ? 37.718 -23.586 -38.528 1.00 80.06 98 GLY A CA 1
ATOM 777 C C . GLY A 1 98 ? 38.171 -23.154 -37.130 1.00 80.06 98 GLY A C 1
ATOM 778 O O . GLY A 1 98 ? 37.471 -23.465 -36.164 1.00 80.06 98 GLY A O 1
ATOM 779 N N . ASP A 1 99 ? 39.272 -22.406 -36.992 1.00 84.31 99 ASP A N 1
ATOM 780 C CA . ASP A 1 99 ? 39.606 -21.768 -35.716 1.00 84.31 99 ASP A CA 1
ATOM 781 C C . ASP A 1 99 ? 38.490 -20.790 -35.313 1.00 84.31 99 ASP A C 1
ATOM 783 O O . ASP A 1 99 ? 37.944 -20.069 -36.145 1.00 84.31 99 ASP A O 1
ATOM 787 N N . TYR A 1 100 ? 38.180 -20.704 -34.016 1.00 80.75 100 TYR A N 1
ATOM 788 C CA . TYR A 1 100 ? 37.180 -19.752 -33.504 1.00 80.75 100 TYR A CA 1
ATOM 789 C C . TYR A 1 100 ? 37.491 -18.296 -33.898 1.00 80.75 100 TYR A C 1
ATOM 791 O O . TYR A 1 100 ? 36.583 -17.516 -34.171 1.00 80.75 100 TYR A O 1
ATOM 799 N N . CYS A 1 101 ? 38.780 -17.948 -33.957 1.00 80.31 101 CYS A N 1
ATOM 800 C CA . CYS A 1 101 ? 39.266 -16.624 -34.344 1.00 80.31 101 CYS A CA 1
ATOM 801 C C . CYS A 1 101 ? 39.376 -16.433 -35.866 1.00 80.31 101 CYS A C 1
ATOM 803 O O . CYS A 1 101 ? 39.872 -15.395 -36.304 1.00 80.31 101 CYS A O 1
ATOM 805 N N . CYS A 1 102 ? 38.976 -17.424 -36.671 1.00 85.38 102 CYS A N 1
ATOM 806 C CA . CYS A 1 102 ? 38.987 -17.315 -38.122 1.00 85.38 102 CYS A CA 1
ATOM 807 C C . CYS A 1 102 ? 38.027 -16.190 -38.558 1.00 85.38 102 CYS A C 1
ATOM 809 O O . CYS A 1 102 ? 36.853 -16.204 -38.166 1.00 85.38 102 CYS A O 1
ATOM 811 N N . PRO A 1 103 ? 38.503 -15.202 -39.338 1.00 87.75 103 PRO A N 1
ATOM 812 C CA . PRO A 1 103 ? 37.670 -14.119 -39.837 1.00 87.75 103 PRO A CA 1
ATOM 813 C C . PRO A 1 103 ? 36.468 -14.660 -40.612 1.00 87.75 103 PRO A C 1
ATOM 815 O O . PRO A 1 103 ? 36.597 -15.485 -41.513 1.00 87.75 103 PRO A O 1
ATOM 818 N N . LYS A 1 104 ? 35.285 -14.175 -40.251 1.00 91.81 104 LYS A N 1
ATOM 819 C CA . LYS A 1 104 ? 34.007 -14.513 -40.875 1.00 91.81 104 LYS A CA 1
ATOM 820 C C . LYS A 1 104 ? 33.100 -13.294 -40.813 1.00 91.81 104 LYS A C 1
ATOM 822 O O . LYS A 1 104 ? 33.290 -12.434 -39.955 1.00 91.81 104 LYS A O 1
ATOM 827 N N . ILE A 1 105 ? 32.117 -13.246 -41.704 1.00 95.12 105 ILE A N 1
ATOM 828 C CA . ILE A 1 105 ? 31.104 -12.194 -41.687 1.00 95.12 105 ILE A CA 1
ATOM 829 C C . ILE A 1 105 ? 30.017 -12.566 -40.681 1.00 95.12 105 ILE A C 1
ATOM 831 O O . ILE A 1 105 ? 29.355 -13.594 -40.823 1.00 95.12 105 ILE A O 1
ATOM 835 N N . GLU A 1 106 ? 29.798 -11.707 -39.691 1.00 94.94 106 GLU A N 1
ATOM 836 C CA . GLU A 1 106 ? 28.655 -11.790 -38.780 1.00 94.94 106 GLU A CA 1
ATOM 837 C C . GLU A 1 106 ? 27.691 -10.628 -39.031 1.00 94.94 106 GLU A C 1
ATOM 839 O O . GLU A 1 106 ? 28.110 -9.501 -39.267 1.00 94.94 106 GLU A O 1
ATOM 844 N N . THR A 1 107 ? 26.379 -10.868 -38.986 1.00 96.56 107 THR A N 1
ATOM 845 C CA . THR A 1 107 ? 25.395 -9.777 -39.089 1.00 96.56 107 THR A CA 1
ATOM 846 C C . THR A 1 107 ? 25.019 -9.279 -37.702 1.00 96.56 107 THR A C 1
ATOM 848 O O . THR A 1 107 ? 24.575 -10.044 -36.843 1.00 96.56 107 THR A O 1
ATOM 851 N N . ARG A 1 108 ? 25.149 -7.974 -37.489 1.00 96.31 108 ARG A N 1
ATOM 852 C CA . ARG A 1 108 ? 24.817 -7.285 -36.242 1.00 96.31 108 ARG A CA 1
ATOM 853 C C . ARG A 1 108 ? 23.779 -6.203 -36.524 1.00 96.31 108 ARG A C 1
ATOM 855 O O . ARG A 1 108 ? 23.815 -5.557 -37.566 1.00 96.31 108 ARG A O 1
ATOM 862 N N . LYS A 1 109 ? 22.842 -6.006 -35.593 1.00 95.94 109 LYS A N 1
ATOM 863 C CA . LYS A 1 109 ? 21.834 -4.939 -35.679 1.00 95.94 109 LYS A CA 1
ATOM 864 C C . LYS A 1 109 ? 22.202 -3.765 -34.772 1.00 95.94 109 LYS A C 1
ATOM 866 O O . LYS A 1 109 ? 22.578 -3.974 -33.611 1.00 95.94 109 LYS A O 1
ATOM 871 N N . PHE A 1 110 ? 21.989 -2.553 -35.272 1.00 93.69 110 PHE A N 1
ATOM 872 C CA . PHE A 1 110 ? 22.271 -1.256 -34.657 1.00 93.69 110 PHE A CA 1
ATOM 873 C C . PHE A 1 110 ? 21.114 -0.276 -34.888 1.00 93.69 110 PHE A C 1
ATOM 875 O O . PHE A 1 110 ? 20.233 -0.529 -35.706 1.00 93.69 110 PHE A O 1
ATOM 882 N N . TYR A 1 111 ? 21.129 0.842 -34.168 1.00 93.19 111 TYR A N 1
ATOM 883 C CA . TYR A 1 111 ? 20.293 1.991 -34.508 1.00 93.19 111 TYR A CA 1
ATOM 884 C C . TYR A 1 111 ? 21.033 2.872 -35.512 1.00 93.19 111 TYR A C 1
ATOM 886 O O . TYR A 1 111 ? 22.214 3.171 -35.309 1.00 93.19 111 TYR A O 1
ATOM 894 N N . SER A 1 112 ? 20.357 3.311 -36.569 1.00 91.94 112 SER A N 1
ATOM 895 C CA . SER A 1 112 ? 20.888 4.345 -37.454 1.00 91.94 112 SER A CA 1
ATOM 896 C C . SER A 1 112 ? 20.993 5.687 -36.721 1.00 91.94 112 SER A C 1
ATOM 898 O O . SER A 1 112 ? 20.305 5.934 -35.729 1.00 91.94 112 SER A O 1
ATOM 900 N N . SER A 1 113 ? 21.840 6.597 -37.211 1.00 90.44 113 SER A N 1
ATOM 901 C CA . SER A 1 113 ? 21.933 7.954 -36.649 1.00 90.44 113 SER A CA 1
ATOM 902 C C . SER A 1 113 ? 20.598 8.703 -36.717 1.00 90.44 113 SER A C 1
ATOM 904 O O . SER A 1 113 ? 20.275 9.456 -35.801 1.00 90.44 113 SER A O 1
ATOM 906 N N . GLN A 1 114 ? 19.808 8.463 -37.769 1.00 89.38 114 GLN A N 1
ATOM 907 C CA . GLN A 1 114 ? 18.465 9.019 -37.903 1.00 89.38 114 GLN A CA 1
ATOM 908 C C . GLN A 1 114 ? 17.538 8.454 -36.821 1.00 89.38 114 GLN A C 1
ATOM 910 O O . GLN A 1 114 ? 16.940 9.228 -36.076 1.00 89.38 114 GLN A O 1
ATOM 915 N N . LYS A 1 115 ? 17.500 7.125 -36.658 1.00 89.12 115 LYS A N 1
ATOM 916 C CA . LYS A 1 115 ? 16.680 6.479 -35.630 1.00 89.12 115 LYS A CA 1
ATOM 917 C C . LYS A 1 115 ? 17.080 6.911 -34.225 1.00 89.12 115 LYS A C 1
ATOM 919 O O . LYS A 1 115 ? 16.213 7.205 -33.415 1.00 89.12 115 LYS A O 1
ATOM 924 N N . LEU A 1 116 ? 18.380 7.031 -33.944 1.00 89.69 116 LEU A N 1
ATOM 925 C CA . LEU A 1 116 ? 18.879 7.568 -32.674 1.00 89.69 116 LEU A CA 1
ATOM 926 C C . LEU A 1 116 ? 18.399 9.001 -32.417 1.00 89.69 116 LEU A C 1
ATOM 928 O O . LEU A 1 116 ? 18.091 9.343 -31.278 1.00 89.69 116 LEU A O 1
ATOM 932 N N . SER A 1 117 ? 18.341 9.841 -33.453 1.00 86.88 117 SER A N 1
ATOM 933 C CA . SER A 1 117 ? 17.841 11.210 -33.322 1.00 86.88 117 SER A CA 1
ATOM 934 C C . SER A 1 117 ? 16.336 11.251 -33.062 1.00 86.88 117 SER A C 1
ATOM 936 O O . SER A 1 117 ? 15.895 12.086 -32.277 1.00 86.88 117 SER A O 1
ATOM 938 N N . GLU A 1 118 ? 15.563 10.368 -33.695 1.00 85.88 118 GLU A N 1
ATOM 939 C CA . GLU A 1 118 ? 14.113 10.247 -33.493 1.00 85.88 118 GLU A CA 1
ATOM 940 C C . GLU A 1 118 ? 13.794 9.800 -32.059 1.00 85.88 118 GLU A C 1
ATOM 942 O O . GLU A 1 118 ? 13.041 10.467 -31.352 1.00 85.88 118 GLU A O 1
ATOM 947 N N . ILE A 1 119 ? 14.451 8.738 -31.580 1.00 89.75 119 ILE A N 1
ATOM 948 C CA . ILE A 1 119 ? 14.184 8.186 -30.242 1.00 89.75 119 ILE A CA 1
ATOM 949 C C . ILE A 1 119 ? 14.695 9.083 -29.112 1.00 89.75 119 ILE A C 1
ATOM 951 O O . ILE A 1 119 ? 14.283 8.929 -27.968 1.00 89.75 119 ILE A O 1
ATOM 955 N N . LYS A 1 120 ? 15.618 10.015 -29.386 1.00 87.06 120 LYS A N 1
ATOM 956 C CA . LYS A 1 120 ? 16.223 10.857 -28.345 1.00 87.06 120 LYS A CA 1
ATOM 957 C C . LYS A 1 120 ? 15.181 11.699 -27.611 1.00 87.06 120 LYS A C 1
ATOM 959 O O . LYS A 1 120 ? 15.265 11.816 -26.391 1.00 87.06 120 LYS A O 1
ATOM 964 N N . ASN A 1 121 ? 14.227 12.272 -28.344 1.00 83.62 121 ASN A N 1
ATOM 965 C CA . ASN A 1 121 ? 13.172 13.091 -27.752 1.00 83.62 121 ASN A CA 1
ATOM 966 C C . ASN A 1 121 ? 12.204 12.223 -26.940 1.00 83.62 121 ASN A C 1
ATOM 968 O O . ASN A 1 121 ? 11.927 12.547 -25.792 1.00 83.62 121 ASN A O 1
ATOM 972 N N . GLU A 1 122 ? 11.792 11.075 -27.484 1.00 86.12 122 GLU A N 1
ATOM 973 C CA . GLU A 1 122 ? 10.907 10.124 -26.796 1.00 86.12 122 GLU A CA 1
ATOM 974 C C . GLU A 1 122 ? 11.537 9.573 -25.506 1.00 86.12 122 GLU A C 1
ATOM 976 O O . GLU A 1 122 ? 10.878 9.468 -24.473 1.00 86.12 122 GLU A O 1
ATOM 981 N N . LEU A 1 123 ? 12.840 9.272 -25.526 1.00 86.06 123 LEU A N 1
ATOM 982 C CA . LEU A 1 123 ? 13.577 8.849 -24.334 1.00 86.06 123 LEU A CA 1
ATOM 983 C C . LEU A 1 123 ? 13.639 9.951 -23.275 1.00 86.06 123 LEU A C 1
ATOM 985 O O . LEU A 1 123 ? 13.600 9.651 -22.083 1.00 86.06 123 LEU A O 1
ATOM 989 N N . GLU A 1 124 ? 13.760 11.212 -23.686 1.00 87.62 124 GLU A N 1
ATOM 990 C CA . GLU A 1 124 ? 13.799 12.337 -22.756 1.00 87.62 124 GLU A CA 1
ATOM 991 C C . GLU A 1 124 ? 12.421 12.615 -22.143 1.00 87.62 124 GLU A C 1
ATOM 993 O O . GLU A 1 124 ? 12.314 12.782 -20.928 1.00 87.62 124 GLU A O 1
ATOM 998 N N . GLU A 1 125 ? 11.357 12.560 -22.944 1.00 87.75 125 GLU A N 1
ATOM 999 C CA . GLU A 1 125 ? 9.975 12.628 -22.461 1.00 87.75 125 GLU A CA 1
ATOM 1000 C C . GLU A 1 125 ? 9.667 11.480 -21.491 1.00 87.75 125 GLU A C 1
ATOM 1002 O O . GLU A 1 125 ? 9.153 11.712 -20.396 1.00 87.75 125 GLU A O 1
ATOM 1007 N N . ASN A 1 126 ? 10.059 10.246 -21.824 1.00 88.81 126 ASN A N 1
ATOM 1008 C CA . ASN A 1 126 ? 9.844 9.094 -20.950 1.00 88.81 126 ASN A CA 1
ATOM 1009 C C . ASN A 1 126 ? 10.596 9.231 -19.617 1.00 88.81 126 ASN A C 1
ATOM 1011 O O . ASN A 1 126 ? 10.040 8.953 -18.557 1.00 88.81 126 ASN A O 1
ATOM 1015 N N . LYS A 1 127 ? 11.837 9.733 -19.625 1.00 89.62 127 LYS A N 1
ATOM 1016 C CA . LYS A 1 127 ? 12.559 10.034 -18.375 1.00 89.62 127 LYS A CA 1
ATOM 1017 C C . LYS A 1 127 ? 11.800 11.031 -17.507 1.00 89.62 127 LYS A C 1
ATOM 1019 O O . LYS A 1 127 ? 11.693 10.817 -16.303 1.00 89.62 127 LYS A O 1
ATOM 1024 N N . GLN A 1 128 ? 11.265 12.100 -18.095 1.00 91.56 128 GLN A N 1
ATOM 1025 C CA . GLN A 1 128 ? 10.482 13.087 -17.349 1.00 91.56 128 GLN A CA 1
ATOM 1026 C C . GLN A 1 128 ? 9.204 12.470 -16.771 1.00 91.56 128 GLN A C 1
ATOM 1028 O O . GLN A 1 128 ? 8.866 12.741 -15.618 1.00 91.56 128 GLN A O 1
ATOM 1033 N N . LEU A 1 129 ? 8.531 11.597 -17.526 1.00 93.06 129 LEU A N 1
ATOM 1034 C CA . LEU A 1 129 ? 7.369 10.848 -17.043 1.00 93.06 129 LEU A CA 1
ATOM 1035 C C . LEU A 1 129 ? 7.727 9.916 -15.880 1.00 93.06 129 LEU A C 1
ATOM 1037 O O . LEU A 1 129 ? 6.979 9.864 -14.905 1.00 93.06 129 LEU A O 1
ATOM 1041 N N . ILE A 1 130 ? 8.867 9.224 -15.946 1.00 92.25 130 ILE A N 1
ATOM 1042 C CA . ILE A 1 130 ? 9.364 8.359 -14.866 1.00 92.25 130 ILE A CA 1
ATOM 1043 C C . ILE A 1 130 ? 9.646 9.182 -13.608 1.00 92.25 130 ILE A C 1
ATOM 1045 O O . ILE A 1 130 ? 9.139 8.840 -12.544 1.00 92.25 130 ILE A O 1
ATOM 1049 N N . VAL A 1 131 ? 10.363 10.303 -13.725 1.00 93.69 131 VAL A N 1
ATOM 1050 C CA . VAL A 1 131 ? 10.648 11.192 -12.584 1.00 93.69 131 VAL A CA 1
ATOM 1051 C C . VAL A 1 131 ? 9.355 11.752 -11.982 1.00 93.69 131 VAL A C 1
ATOM 1053 O O . VAL A 1 131 ? 9.179 11.775 -10.764 1.00 93.69 131 VAL A O 1
ATOM 1056 N N . ALA A 1 132 ? 8.409 12.180 -12.821 1.00 94.19 132 ALA A N 1
ATOM 1057 C CA . ALA A 1 132 ? 7.109 12.656 -12.359 1.00 94.19 132 ALA A CA 1
ATOM 1058 C C . ALA A 1 132 ? 6.309 11.550 -11.650 1.00 94.19 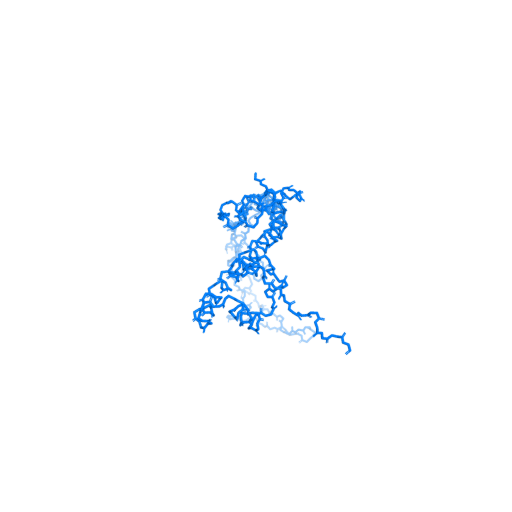132 ALA A C 1
ATOM 1060 O O . ALA A 1 132 ? 5.656 11.818 -10.640 1.00 94.19 132 ALA A O 1
ATOM 1061 N N . TYR A 1 133 ? 6.365 10.316 -12.156 1.00 95.75 133 TYR A N 1
ATOM 1062 C CA . TYR A 1 133 ? 5.761 9.148 -11.521 1.00 95.75 133 TYR A CA 1
ATOM 1063 C C . TYR A 1 133 ? 6.401 8.845 -10.166 1.00 95.75 133 TYR A C 1
ATOM 1065 O O . TYR A 1 133 ? 5.671 8.687 -9.194 1.00 95.75 133 TYR A O 1
ATOM 1073 N N . GLU A 1 134 ? 7.731 8.810 -10.073 1.00 96.00 134 GLU A N 1
ATOM 1074 C CA . GLU A 1 134 ? 8.454 8.537 -8.825 1.00 96.00 134 GLU A CA 1
ATOM 1075 C C . GLU A 1 134 ? 8.107 9.563 -7.745 1.00 96.00 134 GLU A C 1
ATOM 1077 O O . GLU A 1 134 ? 7.772 9.182 -6.625 1.00 96.00 134 GLU A O 1
ATOM 1082 N N . ASN A 1 135 ? 8.061 10.850 -8.099 1.00 95.25 135 ASN A N 1
ATOM 1083 C CA . ASN A 1 135 ? 7.645 11.910 -7.180 1.00 95.25 135 ASN A CA 1
ATOM 1084 C C . ASN A 1 135 ? 6.195 11.734 -6.706 1.00 95.25 135 ASN A C 1
ATOM 1086 O O . ASN A 1 135 ? 5.907 11.843 -5.513 1.00 95.25 135 ASN A O 1
ATOM 1090 N N . LYS A 1 136 ? 5.265 11.435 -7.625 1.00 96.44 136 LYS A N 1
ATOM 1091 C CA . LYS A 1 136 ? 3.862 11.165 -7.269 1.00 96.44 136 LYS A CA 1
ATOM 1092 C C . LYS A 1 136 ? 3.728 9.918 -6.401 1.00 96.44 136 LYS A C 1
ATOM 1094 O O . LYS A 1 136 ? 2.921 9.917 -5.477 1.00 96.44 136 LYS A O 1
ATOM 1099 N N . LYS A 1 137 ? 4.503 8.873 -6.694 1.00 97.25 137 LYS A N 1
ATOM 1100 C CA . LYS A 1 137 ? 4.493 7.602 -5.969 1.00 97.25 137 LYS A CA 1
ATOM 1101 C C . LYS A 1 137 ? 5.019 7.781 -4.554 1.00 97.25 137 LYS A C 1
ATOM 1103 O O . LYS A 1 137 ? 4.344 7.359 -3.626 1.00 97.25 137 LYS A O 1
ATOM 1108 N N . HIS A 1 138 ? 6.131 8.492 -4.395 1.00 96.38 138 HIS A N 1
ATOM 1109 C CA . HIS A 1 138 ? 6.665 8.845 -3.086 1.00 96.38 138 HIS A CA 1
ATOM 1110 C C . HIS A 1 138 ? 5.642 9.628 -2.254 1.00 96.38 138 HIS A C 1
ATOM 1112 O O . HIS A 1 138 ? 5.335 9.228 -1.139 1.00 96.38 138 HIS A O 1
ATOM 1118 N N . ASN A 1 139 ? 5.028 10.672 -2.822 1.00 96.00 139 ASN A N 1
ATOM 1119 C CA . ASN A 1 139 ? 3.997 11.437 -2.118 1.00 96.00 139 ASN A CA 1
ATOM 1120 C C . ASN A 1 139 ? 2.758 10.589 -1.762 1.00 96.00 139 ASN A C 1
ATOM 1122 O O . ASN A 1 139 ? 2.211 10.728 -0.671 1.00 96.00 139 ASN A O 1
ATOM 1126 N N . TYR A 1 140 ? 2.308 9.712 -2.666 1.00 97.50 140 TYR A N 1
ATOM 1127 C CA . TYR A 1 140 ? 1.217 8.772 -2.390 1.00 97.50 140 TYR A CA 1
ATOM 1128 C C . TYR A 1 140 ? 1.569 7.833 -1.226 1.00 97.50 140 TYR A C 1
ATOM 1130 O O . TYR A 1 140 ? 0.763 7.678 -0.311 1.00 97.50 140 TYR A O 1
ATOM 1138 N N . ASP A 1 141 ? 2.765 7.239 -1.239 1.00 97.56 141 ASP A N 1
ATOM 1139 C CA . ASP A 1 141 ? 3.214 6.293 -0.213 1.00 97.56 141 ASP A CA 1
ATOM 1140 C C . ASP A 1 141 ? 3.369 6.980 1.155 1.00 97.56 141 ASP A C 1
ATOM 1142 O O . ASP A 1 141 ? 2.917 6.442 2.167 1.00 97.56 141 ASP A O 1
ATOM 1146 N N . ASP A 1 142 ? 3.893 8.208 1.183 1.00 97.25 142 ASP A N 1
ATOM 1147 C CA . ASP A 1 142 ? 4.011 9.019 2.400 1.00 97.25 142 ASP A CA 1
ATOM 1148 C C . ASP A 1 142 ? 2.641 9.336 3.021 1.00 97.25 142 ASP A C 1
ATOM 1150 O O . ASP A 1 142 ? 2.465 9.274 4.243 1.00 97.25 142 ASP A O 1
ATOM 1154 N N . ILE A 1 143 ? 1.651 9.696 2.194 1.00 97.50 143 ILE A N 1
ATOM 1155 C CA . ILE A 1 143 ? 0.276 9.944 2.653 1.00 97.50 143 ILE A CA 1
ATOM 1156 C C . ILE A 1 143 ? -0.346 8.640 3.154 1.00 97.50 143 ILE A C 1
ATOM 1158 O O . ILE A 1 143 ? -0.944 8.626 4.231 1.00 97.50 143 ILE A O 1
ATOM 1162 N N . LEU A 1 144 ? -0.183 7.541 2.413 1.00 97.69 144 LEU A N 1
ATOM 1163 C CA . LEU A 1 144 ? -0.703 6.228 2.785 1.00 97.69 144 LEU A CA 1
ATOM 1164 C C . LEU A 1 144 ? -0.174 5.777 4.151 1.00 97.69 144 LEU A C 1
ATOM 1166 O O . LEU A 1 144 ? -0.959 5.333 4.988 1.00 97.69 144 LEU A O 1
ATOM 1170 N N . GLU A 1 145 ? 1.127 5.927 4.408 1.00 97.88 145 GLU A N 1
ATOM 1171 C CA . GLU A 1 145 ? 1.731 5.544 5.687 1.00 97.88 145 GLU A CA 1
ATOM 1172 C C . GLU A 1 145 ? 1.181 6.378 6.852 1.00 97.88 145 GLU A C 1
ATOM 1174 O O . GLU A 1 145 ? 0.835 5.833 7.903 1.00 97.88 145 GLU A O 1
ATOM 1179 N N . LYS A 1 146 ? 1.060 7.700 6.675 1.00 98.00 146 LYS A N 1
ATOM 1180 C CA . LYS A 1 146 ? 0.490 8.589 7.700 1.00 98.00 146 LYS A CA 1
ATOM 1181 C C . LYS A 1 146 ? -0.953 8.215 8.020 1.00 98.00 146 LYS A C 1
ATOM 1183 O O . LYS A 1 146 ? -1.301 8.069 9.188 1.00 98.00 146 LYS A O 1
ATOM 1188 N N . ARG A 1 147 ? -1.771 7.998 6.989 1.00 98.12 147 ARG A N 1
ATOM 1189 C CA . ARG A 1 147 ? -3.173 7.596 7.147 1.00 98.12 147 ARG A CA 1
ATOM 1190 C C . ARG A 1 147 ? -3.305 6.229 7.807 1.00 98.12 147 ARG A C 1
ATOM 1192 O O . ARG A 1 147 ? -4.173 6.055 8.652 1.00 98.12 147 ARG A O 1
ATOM 1199 N N . LYS A 1 148 ? -2.416 5.283 7.487 1.00 98.06 148 LYS A N 1
ATOM 1200 C CA . LYS A 1 148 ? -2.380 3.972 8.143 1.00 98.06 148 LYS A CA 1
ATOM 1201 C C . LYS A 1 148 ? -2.165 4.100 9.652 1.00 98.06 148 LYS A C 1
ATOM 1203 O O . LYS A 1 148 ? -2.874 3.456 10.407 1.00 98.06 148 LYS A O 1
ATOM 1208 N N . LYS A 1 149 ? -1.263 4.977 10.103 1.00 98.06 149 LYS A N 1
ATOM 1209 C CA . LYS A 1 149 ? -1.048 5.211 11.544 1.00 98.06 149 LYS A CA 1
ATOM 1210 C C . LYS A 1 149 ? -2.304 5.731 12.244 1.00 98.06 149 LYS A C 1
ATOM 1212 O O . LYS A 1 149 ? -2.554 5.357 13.382 1.00 98.06 149 LYS A O 1
ATOM 1217 N N . VAL A 1 150 ? -3.083 6.590 11.585 1.00 98.25 150 VAL A N 1
ATOM 1218 C CA . VAL A 1 150 ? -4.371 7.063 12.119 1.00 98.25 150 VAL A CA 1
ATOM 1219 C C . VAL A 1 150 ? -5.394 5.931 12.141 1.00 98.25 150 VAL A C 1
ATOM 1221 O O . VAL A 1 150 ? -6.049 5.730 13.158 1.00 98.25 150 VAL A O 1
ATOM 1224 N N . ALA A 1 151 ? -5.485 5.158 11.056 1.00 98.06 151 ALA A N 1
ATOM 1225 C CA . ALA A 1 151 ? -6.358 3.991 10.978 1.00 98.06 151 ALA A CA 1
ATOM 1226 C C . ALA A 1 151 ? -6.069 2.986 12.101 1.00 98.06 151 ALA A C 1
ATOM 1228 O O . ALA A 1 151 ? -6.989 2.593 12.807 1.00 98.06 151 ALA A O 1
ATOM 1229 N N . ASP A 1 152 ? -4.797 2.648 12.323 1.00 98.19 152 ASP A N 1
ATOM 1230 C CA . ASP A 1 152 ? -4.375 1.718 13.373 1.00 98.19 152 ASP A CA 1
ATOM 1231 C C . ASP A 1 152 ? -4.800 2.217 14.770 1.00 98.19 152 ASP A C 1
ATOM 1233 O O . ASP A 1 152 ? -5.290 1.431 15.577 1.00 98.19 152 ASP A O 1
ATOM 1237 N N . LYS A 1 153 ? -4.689 3.527 15.052 1.00 97.56 153 LYS A N 1
ATOM 1238 C CA . LYS A 1 153 ? -5.174 4.115 16.319 1.00 97.56 153 LYS A CA 1
ATOM 1239 C C . LYS A 1 153 ? -6.692 3.989 16.468 1.00 97.56 153 LYS A C 1
ATOM 1241 O O . LYS A 1 153 ? -7.164 3.607 17.532 1.00 97.56 153 LYS A O 1
ATOM 1246 N N . VAL A 1 154 ? -7.448 4.338 15.423 1.00 97.88 154 VAL A N 1
ATOM 1247 C CA . VAL A 1 154 ? -8.919 4.273 15.438 1.00 97.88 154 VAL A CA 1
ATOM 1248 C C . VAL A 1 154 ? -9.378 2.834 15.653 1.00 97.88 154 VAL A C 1
ATOM 1250 O O . VAL A 1 154 ? -10.195 2.588 16.536 1.00 97.88 154 VAL A O 1
ATOM 1253 N N . CYS A 1 155 ? -8.813 1.883 14.906 1.00 96.81 155 CYS A N 1
ATOM 1254 C CA . CYS A 1 155 ? -9.127 0.465 15.057 1.00 96.81 155 CYS A CA 1
ATOM 1255 C C . CYS A 1 155 ? -8.766 -0.053 16.452 1.00 96.81 155 CYS A C 1
ATOM 1257 O O . CYS A 1 155 ? -9.591 -0.720 17.054 1.00 96.81 155 CYS A O 1
ATOM 1259 N N . SER A 1 156 ? -7.611 0.327 17.012 1.00 97.75 156 SER A N 1
ATOM 1260 C CA . SER A 1 156 ? -7.227 -0.068 18.377 1.00 97.75 156 SER A CA 1
ATOM 1261 C C . SER A 1 156 ? -8.265 0.356 19.420 1.00 97.75 156 SER A C 1
ATOM 1263 O O . SER A 1 156 ? -8.603 -0.430 20.295 1.00 97.75 156 SER A O 1
ATOM 1265 N N . ILE A 1 157 ? -8.807 1.574 19.317 1.00 97.62 157 ILE A N 1
ATOM 1266 C CA . ILE A 1 157 ? -9.851 2.053 20.239 1.00 97.62 157 ILE A CA 1
ATOM 1267 C C . ILE A 1 157 ? -11.145 1.246 20.063 1.00 97.62 157 ILE A C 1
ATOM 1269 O O . ILE A 1 157 ? -11.790 0.880 21.044 1.00 97.62 157 ILE A O 1
ATOM 1273 N N . ILE A 1 158 ? -11.539 0.969 18.818 1.00 97.31 158 ILE A N 1
ATOM 1274 C CA . ILE A 1 158 ? -12.730 0.161 18.519 1.00 97.31 158 ILE A CA 1
ATOM 1275 C C . ILE A 1 158 ? -12.565 -1.260 19.073 1.00 97.31 158 ILE A C 1
ATOM 1277 O O . ILE A 1 158 ? -13.488 -1.780 19.706 1.00 97.31 158 ILE A O 1
ATOM 1281 N N . ASP A 1 159 ? -11.396 -1.864 18.872 1.00 97.19 159 ASP A N 1
ATOM 1282 C CA . ASP A 1 159 ? -11.062 -3.203 19.348 1.00 97.19 159 ASP A CA 1
ATOM 1283 C C . ASP A 1 159 ? -11.107 -3.258 20.879 1.00 97.19 159 ASP A C 1
ATOM 1285 O O . ASP A 1 159 ? -11.789 -4.117 21.430 1.00 97.19 159 ASP A O 1
ATOM 1289 N N . GLU A 1 160 ? -10.497 -2.292 21.574 1.00 96.69 160 GLU A N 1
ATOM 1290 C CA . GLU A 1 160 ? -10.551 -2.186 23.041 1.00 96.69 160 GLU A CA 1
ATOM 1291 C C . GLU A 1 160 ? -11.996 -2.117 23.562 1.00 96.69 160 GLU A C 1
ATOM 1293 O O . GLU A 1 160 ? -12.371 -2.850 24.479 1.00 96.69 160 GLU A O 1
ATOM 1298 N N . VAL A 1 161 ? -12.845 -1.281 22.953 1.00 96.94 161 VAL A N 1
ATOM 1299 C CA . VAL A 1 161 ? -14.260 -1.162 23.346 1.00 96.94 161 VAL A CA 1
ATOM 1300 C C . VAL A 1 161 ? -15.030 -2.460 23.081 1.00 96.94 161 VAL A C 1
ATOM 1302 O O . VAL A 1 161 ? -15.880 -2.858 23.884 1.00 96.94 161 VAL A O 1
ATOM 1305 N N . THR A 1 162 ? -14.732 -3.131 21.971 1.00 96.19 162 THR A N 1
ATOM 1306 C CA . THR A 1 162 ? -15.363 -4.399 21.586 1.00 96.19 162 THR A CA 1
ATOM 1307 C C . THR A 1 162 ? -14.956 -5.530 22.531 1.00 96.19 162 THR A C 1
ATOM 1309 O O . THR A 1 162 ? -15.808 -6.292 22.997 1.00 96.19 162 THR A O 1
ATOM 1312 N N . GLU A 1 163 ? -13.671 -5.619 22.872 1.00 96.75 163 GLU A N 1
ATOM 1313 C CA . GLU A 1 163 ? -13.142 -6.584 23.836 1.00 96.75 163 GLU A CA 1
ATOM 1314 C C . GLU A 1 163 ? -13.722 -6.365 25.236 1.00 96.75 163 GLU A C 1
ATOM 1316 O O . GLU A 1 163 ? -14.148 -7.326 25.884 1.00 96.75 163 GLU A O 1
ATOM 1321 N N . ASP A 1 164 ? -13.802 -5.112 25.691 1.00 95.75 164 ASP A N 1
ATOM 1322 C CA . ASP A 1 164 ? -14.450 -4.743 26.950 1.00 95.75 164 ASP A CA 1
ATOM 1323 C C . ASP A 1 164 ? -15.903 -5.221 26.995 1.00 95.75 164 ASP A C 1
ATOM 1325 O O . ASP A 1 164 ? -16.334 -5.829 27.979 1.00 95.75 164 ASP A O 1
ATOM 1329 N N . GLN A 1 165 ? -16.674 -4.975 25.930 1.00 96.06 165 GLN A N 1
ATOM 1330 C CA . GLN A 1 165 ? -18.069 -5.402 25.871 1.00 96.06 165 GLN A CA 1
ATOM 1331 C C . GLN A 1 165 ? -18.189 -6.930 25.927 1.00 96.06 165 GLN A C 1
ATOM 1333 O O . GLN A 1 165 ? -19.025 -7.455 26.670 1.00 96.06 165 GLN A O 1
ATOM 1338 N N . ALA A 1 166 ? -17.336 -7.649 25.195 1.00 96.00 166 ALA A N 1
ATOM 1339 C CA . ALA A 1 166 ? -17.310 -9.107 25.207 1.00 96.00 166 ALA A CA 1
ATOM 1340 C C . ALA A 1 166 ? -16.976 -9.664 26.603 1.00 96.00 166 ALA A C 1
ATOM 1342 O O . ALA A 1 166 ? -17.637 -10.596 27.070 1.00 96.00 166 ALA A O 1
ATOM 1343 N N . LYS A 1 167 ? -16.011 -9.062 27.314 1.00 95.94 167 LYS A N 1
ATOM 1344 C CA . LYS A 1 167 ? -15.682 -9.418 28.705 1.00 95.94 167 LYS A CA 1
ATOM 1345 C C . LYS A 1 167 ? -16.865 -9.184 29.642 1.00 95.94 167 LYS A C 1
ATOM 1347 O O . LYS A 1 167 ? -17.225 -10.079 30.404 1.00 95.94 167 LYS A O 1
ATOM 1352 N N . GLN A 1 168 ? -17.517 -8.022 29.568 1.00 95.31 168 GLN A N 1
ATOM 1353 C CA . GLN A 1 168 ? -18.685 -7.727 30.407 1.00 95.31 168 GLN A CA 1
ATOM 1354 C C . GLN A 1 168 ? -19.840 -8.707 30.165 1.00 95.31 168 GLN A C 1
ATOM 1356 O O . GLN A 1 168 ? -20.521 -9.118 31.113 1.00 95.31 168 GLN A O 1
ATOM 1361 N N . GLN A 1 169 ? -20.058 -9.104 28.909 1.00 96.19 169 GLN A N 1
ATOM 1362 C CA . GLN A 1 169 ? -21.055 -10.112 28.566 1.00 96.19 169 GLN A CA 1
ATOM 1363 C C . GLN A 1 169 ? -20.693 -11.476 29.167 1.00 96.19 169 GLN A C 1
ATOM 1365 O O . GLN A 1 169 ? -21.532 -12.075 29.841 1.00 96.19 169 GLN A O 1
ATOM 1370 N N . LEU A 1 170 ? -19.443 -11.922 29.011 1.00 96.69 170 LEU A N 1
ATOM 1371 C CA . LEU A 1 170 ? -18.947 -13.160 29.615 1.00 96.69 170 LEU A CA 1
ATOM 1372 C C . LEU A 1 170 ? -19.161 -13.170 31.135 1.00 96.69 170 LEU A C 1
ATOM 1374 O O . LEU A 1 170 ? -19.706 -14.128 31.681 1.00 96.69 170 LEU A O 1
ATOM 1378 N N . TYR A 1 171 ? -18.788 -12.093 31.827 1.00 96.81 171 TYR A N 1
ATOM 1379 C CA . TYR A 1 171 ? -18.961 -11.993 33.278 1.00 96.81 171 TYR A CA 1
ATOM 1380 C C . TYR A 1 171 ? -20.430 -12.002 33.698 1.00 96.81 171 TYR A C 1
ATOM 1382 O O . TYR A 1 171 ? -20.779 -12.629 34.697 1.00 96.81 171 TYR A O 1
ATOM 1390 N N . SER A 1 172 ? -21.308 -11.371 32.918 1.00 96.81 172 SER A N 1
ATOM 1391 C CA . SER A 1 172 ? -22.755 -11.421 33.151 1.00 96.81 172 SER A CA 1
ATOM 1392 C C . SER A 1 172 ? -23.306 -12.844 32.992 1.00 96.81 172 SER A C 1
ATOM 1394 O O . SER A 1 172 ? -24.148 -13.288 33.775 1.00 96.81 172 SER A O 1
ATOM 1396 N N . GLU A 1 173 ? -22.834 -13.588 31.992 1.00 97.31 173 GLU A N 1
ATOM 1397 C CA . GLU A 1 173 ? -23.218 -14.983 31.759 1.00 97.31 173 GLU A CA 1
ATOM 1398 C C . GLU A 1 173 ? -22.714 -15.908 32.879 1.00 97.31 173 GLU A C 1
ATOM 1400 O O . GLU A 1 173 ? -23.494 -16.700 33.417 1.00 97.31 173 GLU A O 1
ATOM 1405 N N . GLU A 1 174 ? -21.456 -15.765 33.303 1.00 97.50 174 GLU A N 1
ATOM 1406 C CA . GLU A 1 174 ? -20.885 -16.521 34.425 1.00 97.50 174 GLU A CA 1
ATOM 1407 C C . GLU A 1 174 ? -21.566 -16.188 35.756 1.00 97.50 174 GLU A C 1
ATOM 1409 O O . GLU A 1 174 ? -21.908 -17.095 36.519 1.00 97.50 174 GLU A O 1
ATOM 1414 N N . PHE A 1 175 ? -21.879 -14.915 36.013 1.00 97.50 175 PHE A N 1
ATOM 1415 C CA . PHE A 1 175 ? -22.653 -14.520 37.190 1.00 97.50 175 PHE A CA 1
ATOM 1416 C C . PHE A 1 175 ? -24.000 -15.244 37.244 1.00 97.50 175 PHE A C 1
ATOM 1418 O O . PHE A 1 175 ? -24.363 -15.808 38.275 1.00 97.50 175 PHE A O 1
ATOM 1425 N N . ASN A 1 176 ? -24.719 -15.322 36.121 1.00 97.31 176 ASN A N 1
ATOM 1426 C CA . ASN A 1 176 ? -25.986 -16.052 36.044 1.00 97.31 176 ASN A CA 1
ATOM 1427 C C . ASN A 1 176 ? -25.824 -17.557 36.318 1.00 97.31 176 ASN A C 1
ATOM 1429 O O . ASN A 1 176 ? -26.736 -18.196 36.855 1.00 97.31 176 ASN A O 1
ATOM 1433 N N . ARG A 1 177 ? -24.678 -18.153 35.966 1.00 97.69 177 ARG A N 1
ATOM 1434 C CA . ARG A 1 177 ? -24.359 -19.548 36.311 1.00 97.69 177 ARG A CA 1
ATOM 1435 C C . ARG A 1 177 ? -24.096 -19.693 37.808 1.00 97.69 177 ARG A C 1
ATOM 1437 O O . ARG A 1 177 ? -24.666 -20.594 38.428 1.00 97.69 177 ARG A O 1
ATOM 1444 N N . TYR A 1 178 ? -23.307 -18.801 38.404 1.00 97.94 178 TYR A N 1
ATOM 1445 C CA . TYR A 1 178 ? -23.061 -18.794 39.847 1.00 97.94 178 TYR A CA 1
ATOM 1446 C C . TYR A 1 178 ? -24.325 -18.527 40.659 1.00 97.94 178 TYR A C 1
ATOM 1448 O O . TYR A 1 178 ? -24.523 -19.172 41.684 1.00 97.94 178 TYR A O 1
ATOM 1456 N N . LEU A 1 179 ? -25.227 -17.674 40.172 1.00 97.31 179 LEU A N 1
ATOM 1457 C CA . LEU A 1 179 ? -26.505 -17.390 40.818 1.00 97.31 179 LEU A CA 1
ATOM 1458 C C . LEU A 1 179 ? -27.359 -18.655 40.960 1.00 97.31 179 LEU A C 1
ATOM 1460 O O . LEU A 1 179 ? -27.934 -18.900 42.020 1.00 97.31 179 LEU A O 1
ATOM 1464 N N . LYS A 1 180 ? -27.366 -19.518 39.937 1.00 97.19 180 LYS A N 1
ATOM 1465 C CA . LYS A 1 180 ? -28.029 -20.832 40.001 1.00 97.19 180 LYS A CA 1
ATOM 1466 C C . LYS A 1 180 ? -27.371 -21.756 41.027 1.00 97.19 180 LYS A C 1
ATOM 1468 O O . LYS A 1 180 ? -28.079 -22.418 41.779 1.00 97.19 180 LYS A O 1
ATOM 1473 N N . LEU A 1 181 ? -26.037 -21.794 41.081 1.00 97.31 181 LEU A N 1
ATOM 1474 C CA . LEU A 1 181 ? -25.290 -22.611 42.051 1.00 97.31 181 LEU A CA 1
ATOM 1475 C C . LEU A 1 181 ? -25.471 -22.125 43.496 1.00 97.31 181 LEU A C 1
ATOM 1477 O O . LEU A 1 181 ? -25.503 -22.932 44.421 1.00 97.31 181 LEU A O 1
ATOM 1481 N N . ALA A 1 182 ? -25.627 -20.818 43.686 1.00 96.19 182 ALA A N 1
ATOM 1482 C CA . ALA A 1 182 ? -25.829 -20.172 44.975 1.00 96.19 182 ALA A CA 1
ATOM 1483 C C . ALA A 1 182 ? -27.301 -20.166 45.434 1.00 96.19 182 ALA A C 1
ATOM 1485 O O . ALA A 1 182 ? -27.648 -19.428 46.354 1.00 96.19 182 ALA A O 1
ATOM 1486 N N . ASN A 1 183 ? -28.186 -20.952 44.805 1.00 96.44 183 ASN A N 1
ATOM 1487 C CA . ASN A 1 183 ? -29.628 -20.968 45.091 1.00 96.44 183 ASN A CA 1
ATOM 1488 C C . ASN A 1 183 ? -30.270 -19.565 45.044 1.00 96.44 183 ASN A C 1
ATOM 1490 O O . ASN A 1 183 ? -31.079 -19.209 45.899 1.00 96.44 183 ASN A O 1
ATOM 1494 N N . ASN A 1 184 ? -29.909 -18.772 44.032 1.00 94.94 184 ASN A N 1
ATOM 1495 C CA . ASN A 1 184 ? -30.322 -17.381 43.819 1.00 94.94 184 ASN A CA 1
ATOM 1496 C C . ASN A 1 184 ? -29.842 -16.373 44.879 1.00 94.94 184 ASN A C 1
ATOM 1498 O O . ASN A 1 184 ? -30.347 -15.253 44.925 1.00 94.94 184 ASN A O 1
ATOM 1502 N N . ASN A 1 185 ? -28.850 -16.722 45.701 1.00 95.88 185 ASN A N 1
ATOM 1503 C CA . ASN A 1 185 ? -28.182 -15.750 46.561 1.00 95.88 185 ASN A CA 1
ATOM 1504 C C . ASN A 1 185 ? -27.174 -14.920 45.739 1.00 95.88 185 ASN A C 1
ATOM 1506 O O . ASN A 1 185 ? -26.139 -15.437 45.313 1.00 95.88 185 ASN A O 1
ATOM 1510 N N . GLN A 1 186 ? -27.491 -13.641 45.514 1.00 94.81 186 GLN A N 1
ATOM 1511 C CA . GLN A 1 186 ? -26.684 -12.731 44.692 1.00 94.81 186 GLN A CA 1
ATOM 1512 C C . GLN A 1 186 ? -25.307 -12.435 45.292 1.00 94.81 186 GLN A C 1
ATOM 1514 O O . GLN A 1 186 ? -24.328 -12.417 44.556 1.00 94.81 186 GLN A O 1
ATOM 1519 N N . GLU A 1 187 ? -25.214 -12.261 46.609 1.00 94.81 187 GLU A N 1
ATOM 1520 C CA . GLU A 1 187 ? -23.960 -11.944 47.299 1.00 94.81 187 GLU A CA 1
ATOM 1521 C C . GLU A 1 187 ? -22.976 -13.118 47.227 1.00 94.81 187 GLU A C 1
ATOM 1523 O O . GLU A 1 187 ? -21.813 -12.955 46.866 1.00 94.81 187 GLU A O 1
ATOM 1528 N N . VAL A 1 188 ? -23.462 -14.341 47.469 1.00 95.06 188 VAL A N 1
ATOM 1529 C CA . VAL A 1 188 ? -22.654 -15.563 47.328 1.00 95.06 188 VAL A CA 1
ATOM 1530 C C . VAL A 1 188 ? -22.215 -15.766 45.875 1.00 95.06 188 VAL A C 1
ATOM 1532 O O . VAL A 1 188 ? -21.061 -16.116 45.628 1.00 95.06 188 VAL A O 1
ATOM 1535 N N . ALA A 1 189 ? -23.101 -15.520 44.907 1.00 96.50 189 ALA A N 1
ATOM 1536 C CA . ALA A 1 189 ? -22.762 -15.601 43.488 1.00 96.50 189 ALA A CA 1
ATOM 1537 C C . ALA A 1 189 ? -21.726 -14.546 43.071 1.00 96.50 189 ALA A C 1
ATOM 1539 O O . ALA A 1 189 ? -20.809 -14.865 42.314 1.00 96.50 189 ALA A O 1
ATOM 1540 N N . MET A 1 190 ? -21.838 -13.322 43.595 1.00 95.75 190 MET A N 1
ATOM 1541 C CA . MET A 1 190 ? -20.871 -12.251 43.362 1.00 95.75 190 MET A CA 1
ATOM 1542 C C . MET A 1 190 ? -19.510 -12.619 43.955 1.00 95.75 190 MET A C 1
ATOM 1544 O O . MET A 1 190 ? -18.501 -12.555 43.262 1.00 95.75 190 MET A O 1
ATOM 1548 N N . ASN A 1 191 ? -19.482 -13.147 45.181 1.00 94.62 191 ASN A N 1
ATOM 1549 C CA . ASN A 1 191 ? -18.261 -13.653 45.808 1.00 94.62 191 ASN A CA 1
ATOM 1550 C C . ASN A 1 191 ? -17.601 -14.776 44.991 1.00 94.62 191 ASN A C 1
ATOM 1552 O O . ASN A 1 191 ? -16.374 -14.832 44.899 1.00 94.62 191 ASN A O 1
ATOM 1556 N N . PHE A 1 192 ? -18.379 -15.673 44.372 1.00 95.94 192 PHE A N 1
ATOM 1557 C CA . PHE A 1 192 ? -17.828 -16.683 43.461 1.00 95.94 192 PHE A CA 1
ATOM 1558 C C . PHE A 1 192 ? -17.221 -16.058 42.206 1.00 95.94 192 PHE A C 1
ATOM 1560 O O . PHE A 1 192 ? -16.102 -16.424 41.839 1.00 95.94 192 PHE A O 1
ATOM 1567 N N . LEU A 1 193 ? -17.926 -15.107 41.587 1.00 96.12 193 LEU A N 1
ATOM 1568 C CA . LEU A 1 193 ? -17.460 -14.412 40.392 1.00 96.12 193 LEU A CA 1
ATOM 1569 C C . LEU A 1 193 ? -16.156 -13.657 40.663 1.00 96.12 193 LEU A C 1
ATOM 1571 O O . LEU A 1 193 ? -15.167 -13.902 39.980 1.00 96.12 193 LEU A O 1
ATOM 1575 N N . LEU A 1 194 ? -16.117 -12.813 41.695 1.00 94.44 194 LEU A N 1
ATOM 1576 C CA . LEU A 1 194 ? -14.941 -12.007 42.038 1.00 94.44 194 LEU A CA 1
ATOM 1577 C C . LEU A 1 194 ? -13.756 -12.864 42.493 1.00 94.44 194 LEU A C 1
ATOM 1579 O O . LEU A 1 194 ? -12.600 -12.541 42.228 1.00 94.44 194 LEU A O 1
ATOM 1583 N N . LYS A 1 195 ? -14.015 -14.020 43.115 1.00 94.69 195 LYS A N 1
ATOM 1584 C CA . LYS A 1 195 ? -12.954 -14.977 43.448 1.00 94.69 195 LYS A CA 1
ATOM 1585 C C . LYS A 1 195 ? -12.325 -15.612 42.205 1.00 94.69 195 LYS A C 1
ATOM 1587 O O . LYS A 1 195 ? -11.126 -15.898 42.235 1.00 94.69 195 LYS A O 1
ATOM 1592 N N . ALA A 1 196 ? -13.114 -15.853 41.157 1.00 95.00 196 ALA A N 1
ATOM 1593 C CA . ALA A 1 196 ? -12.648 -16.405 39.886 1.00 95.00 196 ALA A CA 1
ATOM 1594 C C . ALA A 1 196 ? -12.020 -15.337 38.972 1.00 95.00 196 ALA A C 1
ATOM 1596 O O . ALA A 1 196 ? -11.051 -15.628 38.275 1.00 95.00 196 ALA A O 1
ATOM 1597 N N . TYR A 1 197 ? -12.532 -14.107 39.027 1.00 93.88 197 TYR A N 1
ATOM 1598 C CA . TYR A 1 197 ? -12.177 -12.992 38.153 1.00 93.88 197 TYR A CA 1
ATOM 1599 C C . TYR A 1 197 ? -11.992 -11.715 38.983 1.00 93.88 197 TYR A C 1
ATOM 1601 O O . TYR A 1 197 ? -12.869 -10.855 39.052 1.00 93.88 197 TYR A O 1
ATOM 1609 N N . ARG A 1 198 ? -10.835 -11.596 39.639 1.00 87.81 198 ARG A N 1
ATOM 1610 C CA . ARG A 1 198 ? -10.555 -10.491 40.579 1.00 87.81 198 ARG A CA 1
ATOM 1611 C C . ARG A 1 198 ? -10.490 -9.118 39.915 1.00 87.81 198 ARG A C 1
ATOM 1613 O O . ARG A 1 198 ? -10.727 -8.111 40.566 1.00 87.81 198 ARG A O 1
ATOM 1620 N N . GLU A 1 199 ? -10.166 -9.086 38.629 1.00 90.69 199 GLU A N 1
ATOM 1621 C CA . GLU A 1 199 ? -9.970 -7.852 37.863 1.00 90.69 199 GLU A CA 1
ATOM 1622 C C . GLU A 1 199 ? -11.294 -7.119 37.589 1.00 90.69 199 GLU A C 1
ATOM 1624 O O . GLU A 1 199 ? -11.282 -5.921 37.338 1.00 90.69 199 GLU A O 1
ATOM 1629 N N . ILE A 1 200 ? -12.451 -7.787 37.727 1.00 92.88 200 ILE A N 1
ATOM 1630 C CA . ILE A 1 200 ? -13.771 -7.192 37.444 1.00 92.88 200 ILE A CA 1
ATOM 1631 C C . ILE A 1 200 ? -14.030 -5.933 38.278 1.00 92.88 200 ILE A C 1
ATOM 1633 O O . ILE A 1 200 ? -14.600 -4.978 37.756 1.00 92.88 200 ILE A O 1
ATOM 1637 N N . GLU A 1 201 ? -13.631 -5.913 39.553 1.00 89.19 201 GLU A N 1
ATOM 1638 C CA . GLU A 1 201 ? -13.848 -4.741 40.417 1.00 89.19 201 GLU A CA 1
ATOM 1639 C C . GLU A 1 201 ? -13.057 -3.519 39.947 1.00 89.19 201 GLU A C 1
ATOM 1641 O O . GLU A 1 201 ? -13.516 -2.392 40.115 1.00 89.19 201 GLU A O 1
ATOM 1646 N N . LEU A 1 202 ? -11.882 -3.746 39.354 1.00 89.38 202 LEU A N 1
ATOM 1647 C CA . LEU A 1 202 ? -11.020 -2.687 38.845 1.00 89.38 202 LEU A CA 1
ATOM 1648 C C . LEU A 1 202 ? -11.464 -2.241 37.449 1.00 89.38 202 LEU A C 1
ATOM 1650 O O . LEU A 1 202 ? -11.614 -1.048 37.198 1.00 89.38 202 LEU A O 1
ATOM 1654 N N . ASP A 1 203 ? -11.694 -3.206 36.563 1.00 91.19 203 ASP A N 1
ATOM 1655 C CA . ASP A 1 203 ? -11.928 -2.959 35.143 1.00 91.19 203 ASP A CA 1
ATOM 1656 C C . ASP A 1 203 ? -13.380 -2.546 34.863 1.00 91.19 203 ASP A C 1
ATOM 1658 O O . ASP A 1 203 ? -13.649 -1.726 33.984 1.00 91.19 203 ASP A O 1
ATOM 1662 N N . PHE A 1 204 ? -14.339 -3.099 35.617 1.00 93.69 204 PHE A N 1
ATOM 1663 C CA . PHE A 1 204 ? -15.779 -2.939 35.384 1.00 93.69 204 PHE A CA 1
ATOM 1664 C C . PHE A 1 204 ? -16.588 -2.736 36.686 1.00 93.69 204 PHE A C 1
ATOM 1666 O O . PHE A 1 204 ? -17.560 -3.462 36.930 1.00 93.69 204 PHE A O 1
ATOM 1673 N N . PRO A 1 205 ? -16.278 -1.726 37.520 1.00 91.06 205 PRO A N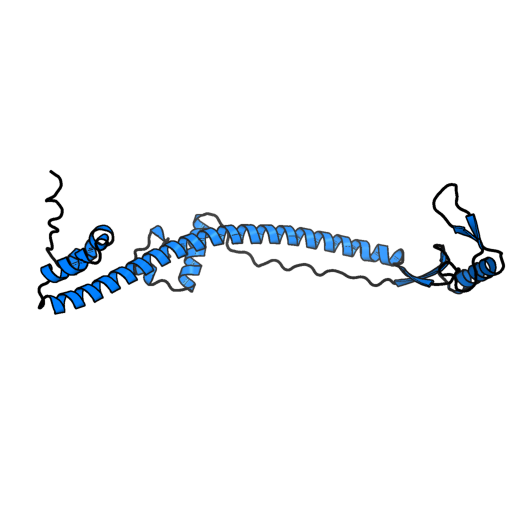 1
ATOM 1674 C CA . PRO A 1 205 ? -16.965 -1.502 38.802 1.00 91.06 205 PRO A CA 1
ATOM 1675 C C . PRO A 1 205 ? -18.483 -1.276 38.655 1.00 91.06 205 PRO A C 1
ATOM 1677 O O . PRO A 1 205 ? -19.291 -1.717 39.480 1.00 91.06 205 PRO A O 1
ATOM 1680 N N . GLU A 1 206 ? -18.907 -0.635 37.564 1.00 91.69 206 GLU A N 1
ATOM 1681 C CA . GLU A 1 206 ? -20.327 -0.430 37.258 1.00 91.69 206 GLU A CA 1
ATOM 1682 C C . GLU A 1 206 ? -21.057 -1.750 36.974 1.00 91.69 206 GLU A C 1
ATOM 1684 O O . GLU A 1 206 ? -22.232 -1.901 37.321 1.00 91.69 206 GLU A O 1
ATOM 1689 N N . LEU A 1 207 ? -20.361 -2.738 36.396 1.00 93.62 207 LEU A N 1
ATOM 1690 C CA . LEU A 1 207 ? -20.926 -4.059 36.141 1.00 93.62 207 LEU A CA 1
ATOM 1691 C C . LEU A 1 207 ? -21.190 -4.804 37.451 1.00 93.62 207 LEU A C 1
ATOM 1693 O O . LEU A 1 207 ? -22.252 -5.408 37.591 1.00 93.62 207 LEU A O 1
ATOM 1697 N N . VAL A 1 208 ? -20.278 -4.720 38.425 1.00 92.44 208 VAL A N 1
ATOM 1698 C CA . VAL A 1 208 ? -20.473 -5.306 39.765 1.00 92.44 208 VAL A CA 1
ATOM 1699 C C . VAL A 1 208 ? -21.748 -4.753 40.396 1.00 92.44 208 VAL A C 1
ATOM 1701 O O . VAL A 1 208 ? -22.629 -5.515 40.798 1.00 92.44 208 VAL A O 1
ATOM 1704 N N . THR A 1 209 ? -21.894 -3.426 40.379 1.00 91.44 209 THR A N 1
ATOM 1705 C CA . THR A 1 209 ? -23.066 -2.729 40.929 1.00 91.44 209 THR A CA 1
ATOM 1706 C C . THR A 1 209 ? -24.354 -3.118 40.200 1.00 91.44 209 THR A C 1
ATOM 1708 O O . THR A 1 209 ? -25.400 -3.296 40.824 1.00 91.44 209 THR A O 1
ATOM 1711 N N . LYS A 1 210 ? -24.292 -3.283 38.874 1.00 93.38 210 LYS A N 1
ATOM 1712 C CA . LYS A 1 210 ? -25.429 -3.702 38.046 1.00 93.38 210 LYS A CA 1
ATOM 1713 C C . LYS A 1 210 ? -25.862 -5.143 38.329 1.00 93.38 210 LYS A C 1
ATOM 1715 O O . LYS A 1 210 ? -27.059 -5.418 38.358 1.00 93.38 210 LYS A O 1
ATOM 1720 N N . LEU A 1 211 ? -24.910 -6.060 38.499 1.00 93.56 211 LEU A N 1
ATOM 1721 C CA . LEU A 1 211 ? -25.178 -7.485 38.715 1.00 93.56 211 LEU A CA 1
ATOM 1722 C C . LEU A 1 211 ? -25.625 -7.785 40.156 1.00 93.56 211 LEU A C 1
ATOM 1724 O O . LEU A 1 211 ? -26.517 -8.613 40.357 1.00 93.56 211 LEU A O 1
ATOM 1728 N N . CYS A 1 212 ? -25.047 -7.102 41.148 1.00 92.56 212 CYS A N 1
ATOM 1729 C CA . CYS A 1 212 ? -25.397 -7.231 42.563 1.00 92.56 212 CYS A CA 1
ATOM 1730 C C . CYS A 1 212 ? -25.517 -5.841 43.222 1.00 92.56 212 CYS A C 1
ATOM 1732 O O . CYS A 1 212 ? -24.557 -5.349 43.820 1.00 92.56 212 CYS A O 1
ATOM 1734 N N . PRO A 1 213 ? -26.691 -5.190 43.129 1.00 90.81 213 PRO A N 1
ATOM 1735 C CA . PRO A 1 213 ? -26.903 -3.871 43.717 1.00 90.81 213 PRO A CA 1
ATOM 1736 C C . PRO A 1 213 ? -26.671 -3.872 45.231 1.00 90.81 213 PRO A C 1
ATOM 1738 O O . PRO A 1 213 ? -27.248 -4.688 45.948 1.00 90.81 213 PRO A O 1
ATOM 1741 N N . GLY A 1 214 ? -25.855 -2.937 45.721 1.00 82.38 214 GLY A N 1
ATOM 1742 C CA . GLY A 1 214 ? -25.531 -2.827 47.147 1.00 82.38 214 GLY A CA 1
ATOM 1743 C C . GLY A 1 214 ? -24.486 -3.828 47.645 1.00 82.38 214 GLY A C 1
ATOM 1744 O O . GLY A 1 214 ? -24.355 -3.999 48.852 1.00 82.38 214 GLY A O 1
ATOM 1745 N N . TYR A 1 215 ? -23.754 -4.490 46.744 1.00 83.88 215 TYR A N 1
ATOM 1746 C CA . TYR A 1 215 ? -22.567 -5.255 47.113 1.00 83.88 215 TYR A CA 1
ATOM 1747 C C . TYR A 1 215 ? -21.465 -4.313 47.626 1.00 83.88 215 TYR A C 1
ATOM 1749 O O . TYR A 1 215 ? -21.120 -3.338 46.957 1.00 83.88 215 TYR A O 1
ATOM 1757 N N . TYR A 1 216 ? -20.920 -4.617 48.802 1.00 71.12 216 TYR A N 1
ATOM 1758 C CA . TYR A 1 216 ? -19.755 -3.955 49.388 1.00 71.12 216 TYR A CA 1
ATOM 1759 C C . TYR A 1 216 ? -18.641 -4.998 49.459 1.00 71.12 216 TYR A C 1
ATOM 1761 O O . TYR A 1 216 ? -18.870 -6.074 50.009 1.00 71.12 216 TYR A O 1
ATOM 1769 N N . SER A 1 217 ? -17.470 -4.727 48.879 1.00 64.31 217 SER A N 1
ATOM 1770 C CA . SER A 1 217 ? -16.346 -5.649 49.019 1.00 64.31 217 SER A CA 1
ATOM 1771 C C . SER A 1 217 ? -15.636 -5.408 50.348 1.00 64.31 217 SER A C 1
ATOM 1773 O O . SER A 1 217 ? -15.232 -4.292 50.666 1.00 64.31 217 SER A O 1
ATOM 1775 N N . ASP A 1 218 ? -15.483 -6.467 51.141 1.00 58.03 218 ASP A N 1
ATOM 1776 C CA . ASP A 1 218 ? -14.815 -6.433 52.452 1.00 58.03 218 ASP A CA 1
ATOM 1777 C C . ASP A 1 218 ? -13.275 -6.303 52.342 1.00 58.03 218 ASP A C 1
ATOM 1779 O O . ASP A 1 218 ? -12.535 -6.646 53.264 1.00 58.03 218 ASP A O 1
ATOM 1783 N N . THR A 1 219 ? -12.733 -5.843 51.209 1.00 53.28 219 THR A N 1
ATOM 1784 C CA . THR A 1 219 ? -11.287 -5.901 50.928 1.00 53.28 219 THR A CA 1
ATOM 1785 C C . THR A 1 219 ? -10.440 -4.837 51.641 1.00 53.28 219 THR A C 1
ATOM 1787 O O . THR A 1 219 ? -9.223 -4.827 51.458 1.00 53.28 219 THR A O 1
ATOM 1790 N N . GLU A 1 220 ? -11.012 -4.018 52.535 1.00 41.09 220 GLU A N 1
ATOM 1791 C CA . GLU A 1 220 ? -10.235 -3.143 53.438 1.00 41.09 220 GLU A CA 1
ATOM 1792 C C . GLU A 1 220 ? -9.805 -3.799 54.769 1.00 41.09 220 GLU A C 1
ATOM 1794 O O . GLU A 1 220 ? -8.983 -3.229 55.488 1.00 41.09 220 GLU A O 1
ATOM 1799 N N . GLU A 1 221 ? -10.240 -5.019 55.106 1.00 39.75 221 GLU A N 1
ATOM 1800 C CA . GLU A 1 221 ? -9.766 -5.702 56.323 1.00 39.75 221 GLU A CA 1
ATOM 1801 C C . GLU A 1 221 ? -8.566 -6.623 56.041 1.00 39.75 221 GLU A C 1
ATOM 1803 O O . GLU A 1 221 ? -8.700 -7.842 55.924 1.00 39.75 221 GLU A O 1
ATOM 1808 N N . GLY A 1 222 ? -7.352 -6.066 55.930 1.00 41.81 222 GLY A N 1
ATOM 1809 C CA . GLY A 1 222 ? -6.181 -6.941 55.772 1.00 41.81 222 GLY A CA 1
ATOM 1810 C C . GLY A 1 222 ? -4.777 -6.354 55.661 1.00 41.81 222 GLY A C 1
ATOM 1811 O O . GLY A 1 222 ? -3.865 -7.111 55.335 1.00 41.81 222 GLY A O 1
ATOM 1812 N N . ILE A 1 223 ? -4.555 -5.063 55.926 1.00 35.72 223 ILE A N 1
ATOM 1813 C CA . ILE A 1 223 ? -3.196 -4.522 56.094 1.00 35.72 223 ILE A CA 1
ATOM 1814 C C . ILE A 1 223 ? -3.096 -3.887 57.484 1.00 35.72 223 ILE A C 1
ATOM 1816 O O . ILE A 1 223 ? -3.391 -2.710 57.678 1.00 35.72 223 ILE A O 1
ATOM 1820 N N . CYS A 1 224 ? -2.700 -4.701 58.458 1.00 34.84 224 CYS A N 1
ATOM 1821 C CA . CYS A 1 224 ? -2.123 -4.288 59.736 1.00 34.84 224 CYS A CA 1
ATOM 1822 C C . CYS A 1 224 ? -0.873 -5.131 59.984 1.00 34.84 224 CYS A C 1
ATOM 1824 O O . CYS A 1 224 ? -0.950 -6.361 59.763 1.00 34.84 224 CYS A O 1
#

Radius of gyration: 41.64 Å; chains: 1; bounding box: 86×41×110 Å

Sequence (224 aa):
MKRIDEMNKEEILALKDEEITTLIDLECAYEGIPLLPDCPSKPEVINHEKDLAAYEIAGYYFLTSEEAGKVLEVIQSADTYIKDGWNDDAQLKKIKDGDYCCPKIETRKFYSSQKLSEIKNELEENKQLIVAYENKKHNYDDILEKRKKVADKVCSIIDEVTEDQAKQQLYSEEFNRYLKLANNNQEVAMNFLLKAYREIELDFPELVTKLCPGYYSDTEEGIC

pLDDT: mean 91.22, std 10.18, range [34.84, 98.25]

Foldseek 3Di:
DDALVPDDLVRLLPDDPVNLVVNLQVVCVVVVQHDQDDQFDADDDDDDDFDAKWKDWQRDTDRDPVVVVVVLVVVVVDFDWDWDDDPDPTDTDTDDPPPPNRTDIDIDTHHDPVRCVVCVVVVVVSVVSNVVNVVVNVVSVVSVVSSVVSSVVSVVSSVVSVVLVVVLVVLLVQLVVLCVVVVNPNQSSLVVSCVVPVCCCVSPVVSSCVSPPPDDDPVVPDDD